Protein AF-E4XTF7-F1 (afdb_monomer_lite)

Organism: Oikopleura dioica (NCBI:txid34765)

Radius of gyration: 20.97 Å; chains: 1; bounding box: 59×26×66 Å

Foldseek 3Di:
DDPPPDDDPLVVCVVVVVVVVVLVVVVPDALVVLVVQLPPDVSSVVSSLVSLVVVLVVLCVVCDPQLWQADDDDLQADVVQVHDHDFQDQVSVQSNVSNVSSPRFKTKGKHKQCDWDWHDYSQKIWTWHHLDVVVVDPQKIKIKIAHPQEFWKKKWKWKAANNPSDIDDTDIFTWDDDPRITMTIDHDPDDDTIMMMMIMGTD

Sequence (203 aa):
MAEVNSFDFLEKLEERNLLHIRDRIFGALDDRDMHNCSQVSKSWQRVVETIRLRRKEKLRMEMGEIGGAGHFWGDDKIISRGGVRNSTDEEDLKKVLRLLALGEKKINLKFWLHDNWEVAESGWTIQFKSANENSGDDGNFYLWISYRRGAKFKATKQEICPWTGEEFHRRELQSEKDGTRQRIKFEDNIRGGCFIRVNITLL

Secondary structure (DSSP, 8-state):
--------HHHHHHHTT-HHHHHHHHHT--HHHHHHHTTT-HHHHHHHHHHHHHHHHHHHHHH-TTSSBS---S--S-GGGT-S-----HHHHHHHHHHHHTT--EEEEEEETT--EEEEETTEEEEEE---GGG---SEEEEEEEETT---EEEEEEEE-TTT--EEEEEEEE-EEETTEEEEEEE---SS--EEEEEEEE-

InterPro domains:
  IPR001810 F-box domain [PF12937] (24-55)
  IPR036047 F-box-like domain superfamily [SSF81383] (21-58)

pLDDT: mean 88.26, std 10.57, range [44.94, 97.62]

Structure (mmCIF, N/CA/C/O backbone):
data_AF-E4XTF7-F1
#
_entry.id   AF-E4XTF7-F1
#
loop_
_atom_site.group_PDB
_atom_site.id
_atom_site.type_symbol
_atom_site.label_atom_id
_atom_site.label_alt_id
_atom_site.label_comp_id
_atom_site.label_asym_id
_atom_site.label_entity_id
_atom_site.label_seq_id
_atom_site.pdbx_PDB_ins_code
_atom_site.Cartn_x
_atom_site.Cartn_y
_atom_site.Cartn_z
_atom_site.occupancy
_atom_site.B_iso_or_equiv
_atom_site.auth_seq_id
_atom_site.auth_comp_id
_atom_site.auth_asym_id
_atom_site.auth_atom_id
_atom_site.pdbx_PDB_model_num
ATOM 1 N N . MET A 1 1 ? -35.674 2.582 40.206 1.00 44.94 1 MET A N 1
ATOM 2 C CA . MET A 1 1 ? -34.854 1.964 39.143 1.00 44.94 1 MET A CA 1
ATOM 3 C C . MET A 1 1 ? -33.412 2.097 39.588 1.00 44.94 1 MET A C 1
ATOM 5 O O . MET A 1 1 ? -33.005 3.217 39.853 1.00 44.94 1 MET A O 1
ATOM 9 N N . ALA A 1 2 ? -32.703 0.989 39.808 1.00 47.00 2 ALA A N 1
ATOM 10 C CA . ALA A 1 2 ? -31.288 1.054 40.163 1.00 47.00 2 ALA A CA 1
ATOM 11 C C . ALA A 1 2 ? -30.510 1.550 38.938 1.00 47.00 2 ALA A C 1
ATOM 13 O O . ALA A 1 2 ? -30.661 0.979 37.857 1.00 47.00 2 ALA A O 1
ATOM 14 N N . GLU A 1 3 ? -29.730 2.619 39.093 1.00 51.34 3 GLU A N 1
ATOM 15 C CA . GLU A 1 3 ? -28.745 3.012 38.090 1.00 51.34 3 GLU A CA 1
ATOM 16 C C . GLU A 1 3 ? -27.776 1.844 37.916 1.00 51.34 3 GLU A C 1
ATOM 18 O O . GLU A 1 3 ? -27.018 1.493 38.823 1.00 51.34 3 GLU A O 1
ATOM 23 N N . VAL A 1 4 ? -27.828 1.193 36.754 1.00 56.28 4 VAL A N 1
ATOM 24 C CA . VAL A 1 4 ? -26.751 0.302 36.341 1.00 56.28 4 VAL A CA 1
ATOM 25 C C . VAL A 1 4 ? -25.559 1.215 36.102 1.00 56.28 4 VAL A C 1
ATOM 27 O O . VAL A 1 4 ? -25.479 1.865 35.064 1.00 56.28 4 VAL A O 1
ATOM 30 N N . ASN A 1 5 ? -24.669 1.304 37.090 1.00 59.47 5 ASN A N 1
ATOM 31 C CA . ASN A 1 5 ? -23.370 1.943 36.932 1.00 59.47 5 ASN A CA 1
ATOM 32 C C . ASN A 1 5 ? -22.682 1.275 35.739 1.00 59.47 5 ASN A C 1
ATOM 34 O O . ASN A 1 5 ? -22.232 0.130 35.836 1.00 59.47 5 ASN A O 1
ATOM 38 N N . SER A 1 6 ? -22.669 1.945 34.586 1.00 70.75 6 SER A N 1
ATOM 39 C CA . SER A 1 6 ? -22.043 1.393 33.394 1.00 70.75 6 SER A CA 1
ATOM 40 C C . SER A 1 6 ? -20.540 1.352 33.638 1.00 70.75 6 SER A C 1
ATOM 42 O O . SER A 1 6 ? -19.894 2.390 33.770 1.00 70.75 6 SER A O 1
ATOM 44 N N . PHE A 1 7 ? -19.986 0.151 33.739 1.00 79.75 7 PHE A N 1
ATOM 45 C CA . PHE A 1 7 ? -18.553 -0.044 33.881 1.00 79.75 7 PHE A CA 1
ATOM 46 C C . PHE A 1 7 ? -17.882 0.129 32.512 1.00 79.75 7 PHE A C 1
ATOM 48 O O . PHE A 1 7 ? -17.958 -0.771 31.674 1.00 79.75 7 PHE A O 1
ATOM 55 N N . ASP A 1 8 ? -17.227 1.271 32.272 1.00 84.75 8 ASP A N 1
ATOM 56 C CA . ASP A 1 8 ? -16.335 1.417 31.118 1.00 84.75 8 ASP A CA 1
ATOM 57 C C . ASP A 1 8 ? -14.952 0.860 31.472 1.00 84.75 8 ASP A C 1
ATOM 59 O O . ASP A 1 8 ? -14.153 1.456 32.201 1.00 84.75 8 ASP A O 1
ATOM 63 N N . PHE A 1 9 ? -14.676 -0.328 30.942 1.00 88.38 9 PHE A N 1
ATOM 64 C CA . PHE A 1 9 ? -13.403 -1.013 31.119 1.00 88.38 9 PHE A CA 1
ATOM 65 C C . PHE A 1 9 ? -12.201 -0.152 30.698 1.00 88.38 9 PHE A C 1
ATOM 67 O O . PHE A 1 9 ? -11.161 -0.206 31.354 1.00 88.38 9 PHE A O 1
ATOM 74 N N . LEU A 1 10 ? -12.322 0.652 29.633 1.00 89.62 10 LEU A N 1
ATOM 75 C CA . LEU A 1 10 ? -11.206 1.453 29.124 1.00 89.62 10 LEU A CA 1
ATOM 76 C C . LEU A 1 10 ? -10.876 2.615 30.050 1.00 89.62 10 LEU A C 1
ATOM 78 O O . LEU A 1 10 ? -9.701 2.839 30.336 1.00 89.62 10 LEU A O 1
ATOM 82 N N . GLU A 1 11 ? -11.904 3.296 30.554 1.00 86.75 11 GLU A N 1
ATOM 83 C CA . GLU A 1 11 ? -11.748 4.388 31.517 1.00 86.75 11 GLU A CA 1
ATOM 84 C C . GLU A 1 11 ? -11.039 3.886 32.780 1.00 86.75 11 GLU A C 1
ATOM 86 O O . GLU A 1 11 ? -10.068 4.481 33.240 1.00 86.75 11 GLU A O 1
ATOM 91 N N . LYS A 1 12 ? -11.431 2.710 33.284 1.00 90.94 12 LYS A N 1
ATOM 92 C CA . LYS A 1 12 ? -10.808 2.119 34.476 1.00 90.94 12 LYS A CA 1
ATOM 93 C C . LYS A 1 12 ? -9.371 1.660 34.258 1.00 90.94 12 LYS A C 1
ATOM 95 O O . LYS A 1 12 ? -8.568 1.734 35.191 1.00 90.94 12 LYS A O 1
ATOM 100 N N . LEU A 1 13 ? -9.020 1.195 33.058 1.00 92.19 13 LEU A N 1
ATOM 101 C CA . LEU A 1 13 ? -7.621 0.924 32.725 1.00 92.19 13 LEU A CA 1
ATOM 102 C C . LEU A 1 13 ? -6.799 2.215 32.657 1.00 92.19 13 LEU A C 1
ATOM 104 O O . LEU A 1 13 ? -5.652 2.216 33.099 1.00 92.19 13 LEU A O 1
ATOM 108 N N . GLU A 1 14 ? -7.361 3.302 32.133 1.00 88.56 14 GLU A N 1
ATOM 109 C CA . GLU A 1 14 ? -6.683 4.596 32.030 1.00 88.56 14 GLU A CA 1
ATOM 110 C C . GLU A 1 14 ? -6.486 5.261 33.400 1.00 88.56 14 GLU A C 1
ATOM 112 O O . GLU A 1 14 ? -5.354 5.602 33.738 1.00 88.56 14 GLU A O 1
ATOM 117 N N . GLU A 1 15 ? -7.527 5.322 34.239 1.00 91.62 15 GLU A N 1
ATOM 118 C CA . GLU A 1 15 ? -7.461 5.825 35.625 1.00 91.62 15 GLU A CA 1
ATOM 119 C C . GLU A 1 15 ? -6.366 5.136 36.454 1.00 91.62 15 GLU A C 1
ATOM 121 O O . GLU A 1 15 ? -5.744 5.745 37.323 1.00 91.62 15 GLU A O 1
ATOM 126 N N . ARG A 1 16 ? -6.131 3.845 36.194 1.00 95.31 16 ARG A N 1
ATOM 127 C CA . ARG A 1 16 ? -5.138 3.027 36.905 1.00 95.31 16 ARG A CA 1
ATOM 128 C C . ARG A 1 16 ? -3.786 2.952 36.197 1.00 95.31 16 ARG A C 1
ATOM 130 O O . ARG A 1 16 ? -2.923 2.194 36.635 1.00 95.31 16 ARG A O 1
ATOM 137 N N . ASN A 1 17 ? -3.594 3.700 35.110 1.00 92.81 17 ASN A N 1
ATOM 138 C CA . ASN A 1 17 ? -2.383 3.685 34.288 1.00 92.81 17 ASN A CA 1
ATOM 139 C C . ASN A 1 17 ? -1.999 2.273 33.773 1.00 92.81 17 ASN A C 1
ATOM 141 O O . ASN A 1 17 ? -0.830 1.914 33.629 1.00 92.81 17 ASN A O 1
ATOM 145 N N . LEU A 1 18 ? -3.001 1.444 33.470 1.00 94.19 18 LEU A N 1
ATOM 146 C CA . LEU A 1 18 ? -2.864 0.073 32.964 1.00 94.19 18 LEU A CA 1
ATOM 147 C C . LEU A 1 18 ? -2.950 0.015 31.430 1.00 94.19 18 LEU A C 1
ATOM 149 O O . LEU A 1 18 ? -3.483 -0.932 30.846 1.00 94.19 18 LEU A O 1
ATOM 153 N N . LEU A 1 19 ? -2.394 1.024 30.753 1.00 89.88 19 LEU A N 1
ATOM 154 C CA . LEU A 1 19 ? -2.466 1.157 29.292 1.00 89.88 19 LEU A CA 1
ATOM 155 C C . LEU A 1 19 ? -1.813 -0.021 28.553 1.00 89.88 19 LEU A C 1
ATOM 157 O O . LEU A 1 19 ? -2.256 -0.391 27.472 1.00 89.88 19 LEU A O 1
ATOM 161 N N . HIS A 1 20 ? -0.811 -0.663 29.154 1.00 89.44 20 HIS A N 1
ATOM 162 C CA . HIS A 1 20 ? -0.167 -1.854 28.598 1.00 89.44 20 HIS A CA 1
ATOM 163 C C . HIS A 1 20 ? -1.121 -3.060 28.494 1.00 89.44 20 HIS A C 1
ATOM 165 O O . HIS A 1 20 ? -1.013 -3.845 27.553 1.00 89.44 20 HIS A O 1
ATOM 171 N N . ILE A 1 21 ? -2.079 -3.202 29.421 1.00 93.25 21 ILE A N 1
ATOM 172 C CA . ILE A 1 21 ? -3.103 -4.259 29.371 1.00 93.25 21 ILE A CA 1
ATOM 173 C C . ILE A 1 21 ? -4.067 -3.974 28.224 1.00 93.25 21 ILE A C 1
ATOM 175 O O . ILE A 1 21 ? -4.322 -4.859 27.408 1.00 93.25 21 ILE A O 1
ATOM 179 N N . ARG A 1 22 ? -4.548 -2.727 28.127 1.00 91.94 22 ARG A N 1
ATOM 180 C CA . ARG A 1 22 ? -5.378 -2.262 27.007 1.00 91.94 22 ARG A CA 1
ATOM 181 C C . ARG A 1 22 ? -4.685 -2.564 25.681 1.00 91.94 22 ARG A C 1
ATOM 183 O O . ARG A 1 22 ? -5.251 -3.233 24.825 1.00 91.94 22 ARG A O 1
ATOM 190 N N . ASP A 1 23 ? -3.441 -2.126 25.533 1.00 87.56 23 ASP A N 1
ATOM 191 C CA . ASP A 1 23 ? -2.690 -2.273 24.290 1.00 87.56 23 ASP A CA 1
ATOM 192 C C . ASP A 1 23 ? -2.450 -3.755 23.944 1.00 87.56 23 ASP A C 1
ATOM 194 O O . ASP A 1 23 ? -2.499 -4.117 22.771 1.00 87.56 23 ASP A O 1
ATOM 198 N N . ARG A 1 24 ? -2.285 -4.641 24.941 1.00 91.06 24 ARG A N 1
ATOM 199 C CA . ARG A 1 24 ? -2.192 -6.095 24.725 1.00 91.06 24 ARG A CA 1
ATOM 200 C C . ARG A 1 24 ? -3.516 -6.715 24.275 1.00 91.06 24 ARG A C 1
ATOM 202 O O . ARG A 1 24 ? -3.502 -7.527 23.356 1.00 91.06 24 ARG A O 1
ATOM 209 N N . ILE A 1 25 ? -4.638 -6.332 24.891 1.00 92.12 25 ILE A N 1
ATOM 210 C CA . ILE A 1 25 ? -5.977 -6.832 24.530 1.00 92.12 25 ILE A CA 1
ATOM 211 C C . ILE A 1 25 ? -6.290 -6.464 23.086 1.00 92.12 25 ILE A C 1
ATOM 213 O O . ILE A 1 25 ? -6.520 -7.340 22.258 1.00 92.12 25 ILE A O 1
ATOM 217 N N . PHE A 1 26 ? -6.229 -5.174 22.757 1.00 91.00 26 PHE A N 1
ATOM 218 C CA . PHE A 1 26 ? -6.511 -4.734 21.396 1.00 91.00 26 PHE A CA 1
ATOM 219 C C . PHE A 1 26 ? -5.411 -5.149 20.418 1.00 91.00 26 PHE A C 1
ATOM 221 O O . PHE A 1 26 ? -5.669 -5.294 19.230 1.00 91.00 26 PHE A O 1
ATOM 228 N N . GLY A 1 27 ? -4.182 -5.371 20.889 1.00 86.00 27 GLY A N 1
ATOM 229 C CA . GLY A 1 27 ? -3.087 -5.939 20.105 1.00 86.00 27 GLY A CA 1
ATOM 230 C C . GLY A 1 27 ? -3.397 -7.331 19.551 1.00 86.00 27 GLY A C 1
ATOM 231 O O . GLY A 1 27 ? -2.912 -7.656 18.472 1.00 86.00 27 GLY A O 1
ATOM 232 N N . ALA A 1 28 ? -4.237 -8.107 20.237 1.00 89.50 28 ALA A N 1
ATOM 233 C CA . ALA A 1 28 ? -4.651 -9.442 19.814 1.00 89.50 28 ALA A CA 1
ATOM 234 C C . ALA A 1 28 ? -5.853 -9.450 18.850 1.00 89.50 28 ALA A C 1
ATOM 236 O O . ALA A 1 28 ? -6.167 -10.498 18.294 1.00 89.50 28 ALA A O 1
ATOM 237 N N . LEU A 1 29 ? -6.524 -8.309 18.653 1.00 91.06 29 LEU A N 1
ATOM 238 C CA . LEU A 1 29 ? -7.715 -8.222 17.808 1.00 91.06 29 LEU A CA 1
ATOM 239 C C . LEU A 1 29 ? -7.360 -8.054 16.327 1.00 91.06 29 LEU A C 1
ATOM 241 O O . LEU A 1 29 ? -6.445 -7.293 15.966 1.00 91.06 29 LEU A O 1
ATOM 245 N N . ASP A 1 30 ? -8.141 -8.725 15.480 1.00 85.69 30 ASP A N 1
ATOM 246 C CA . ASP A 1 30 ? -8.098 -8.579 14.028 1.00 85.69 30 ASP A CA 1
ATOM 247 C C . ASP A 1 30 ? -8.822 -7.300 13.555 1.00 85.69 30 ASP A C 1
ATOM 249 O O . ASP A 1 30 ? -9.433 -6.565 14.336 1.00 85.69 30 ASP A O 1
ATOM 253 N N . ASP A 1 31 ? -8.750 -6.992 12.258 1.00 80.69 31 ASP A N 1
ATOM 254 C CA . ASP A 1 31 ? -9.338 -5.760 11.716 1.00 80.69 31 ASP A CA 1
ATOM 255 C C . ASP A 1 31 ? -10.870 -5.697 11.848 1.00 80.69 31 ASP A C 1
ATOM 257 O O . ASP A 1 31 ? -11.438 -4.599 11.941 1.00 80.69 31 ASP A O 1
ATOM 261 N N . ARG A 1 32 ? -11.545 -6.856 11.859 1.00 85.12 32 ARG A N 1
ATOM 262 C CA . ARG A 1 32 ? -13.003 -6.964 11.993 1.00 85.12 32 ARG A CA 1
ATOM 263 C C . ARG A 1 32 ? -13.417 -6.688 13.431 1.00 85.12 32 ARG A C 1
ATOM 265 O O . ARG A 1 32 ? -14.301 -5.863 13.651 1.00 85.12 32 ARG A O 1
ATOM 272 N N . ASP A 1 33 ? -12.754 -7.313 14.390 1.00 91.31 33 ASP A N 1
ATOM 273 C CA . ASP A 1 33 ? -13.017 -7.119 15.810 1.00 91.31 33 ASP A CA 1
ATOM 274 C C . ASP A 1 33 ? -12.681 -5.692 16.232 1.00 91.31 33 ASP A C 1
ATOM 276 O O . ASP A 1 33 ? -13.484 -5.037 16.895 1.00 91.31 33 ASP A O 1
ATOM 280 N N . MET A 1 34 ? -11.569 -5.139 15.738 1.00 90.75 34 MET A N 1
ATOM 281 C CA . MET A 1 34 ? -11.229 -3.728 15.941 1.00 90.75 34 MET A CA 1
ATOM 282 C C . MET A 1 34 ? -12.315 -2.790 15.399 1.00 90.75 34 MET A C 1
ATOM 284 O O . MET A 1 34 ? -12.623 -1.775 16.026 1.00 90.75 34 MET A O 1
ATOM 288 N N . HIS A 1 35 ? -12.914 -3.109 14.245 1.00 88.62 35 HIS A N 1
ATOM 289 C CA . HIS A 1 35 ? -14.031 -2.332 13.707 1.00 88.62 35 HIS A CA 1
ATOM 290 C C . HIS A 1 35 ? -15.278 -2.419 14.592 1.00 88.62 35 HIS A C 1
ATOM 292 O O . HIS A 1 35 ? -15.899 -1.390 14.845 1.00 88.62 35 HIS A O 1
ATOM 298 N N . ASN A 1 36 ? -15.618 -3.606 15.097 1.00 91.69 36 ASN A N 1
ATOM 299 C CA . ASN A 1 36 ? -16.756 -3.788 15.999 1.00 91.69 36 ASN A CA 1
ATOM 300 C C . ASN A 1 36 ? -16.546 -3.033 17.320 1.00 91.69 36 ASN A C 1
ATOM 302 O O . ASN A 1 36 ? -17.424 -2.292 17.757 1.00 91.69 36 ASN A O 1
ATOM 306 N N . CYS A 1 37 ? -15.352 -3.139 17.908 1.00 92.44 37 CYS A N 1
ATOM 307 C CA . CYS A 1 37 ? -14.957 -2.387 19.096 1.00 92.44 37 CYS A CA 1
ATOM 308 C C . CYS A 1 37 ? -15.101 -0.874 18.896 1.00 92.44 37 CYS A C 1
ATOM 310 O O . CYS A 1 37 ? -15.560 -0.180 19.799 1.00 92.44 37 CYS A O 1
ATOM 312 N N . SER A 1 38 ? -14.778 -0.349 17.708 1.00 91.00 38 SER A N 1
ATOM 313 C CA . SER A 1 38 ? -14.906 1.087 17.437 1.00 91.00 38 SER A CA 1
ATOM 314 C C . SER A 1 38 ? -16.356 1.586 17.414 1.00 91.00 38 SER A C 1
ATOM 316 O O . SER A 1 38 ? -16.556 2.795 17.410 1.00 91.00 38 SER A O 1
ATOM 318 N N . GLN A 1 39 ? -17.353 0.694 17.359 1.00 92.75 39 GLN A N 1
ATOM 319 C CA . GLN A 1 39 ? -18.777 1.057 17.383 1.00 92.75 39 GLN A CA 1
ATOM 320 C C . GLN A 1 39 ? -19.365 1.110 18.803 1.00 92.75 39 GLN A C 1
ATOM 322 O O . GLN A 1 39 ? -20.500 1.545 18.964 1.00 92.75 39 GLN A O 1
ATOM 327 N N . VAL A 1 40 ? -18.624 0.673 19.831 1.00 91.06 40 VAL A N 1
ATOM 328 C CA . V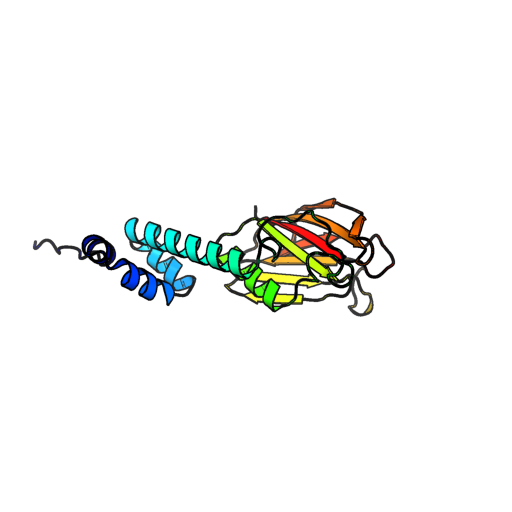AL A 1 40 ? -19.137 0.564 21.211 1.00 91.06 40 VAL A CA 1
ATOM 329 C C . VAL A 1 40 ? -19.404 1.939 21.826 1.00 91.06 40 VAL A C 1
ATOM 331 O O . VAL A 1 40 ? -20.484 2.197 22.351 1.00 91.06 40 VAL A O 1
ATOM 334 N N . SER A 1 41 ? -18.418 2.835 21.779 1.00 89.69 41 SER A N 1
ATOM 335 C CA . SER A 1 41 ? -18.537 4.205 22.282 1.00 89.69 41 SER A CA 1
ATOM 336 C C . SER A 1 41 ? -17.454 5.102 21.677 1.00 89.69 41 SER A C 1
ATOM 338 O O . SER A 1 41 ? -16.491 4.624 21.074 1.00 89.69 41 SER A O 1
ATOM 340 N N . LYS A 1 42 ? -17.560 6.422 21.885 1.00 88.56 42 LYS A N 1
ATOM 341 C CA . LYS A 1 42 ? -16.523 7.380 21.453 1.00 88.56 42 LYS A CA 1
ATOM 342 C C . LYS A 1 42 ? -15.163 7.115 22.111 1.00 88.56 42 LYS A C 1
ATOM 344 O O . LYS A 1 42 ? -14.135 7.366 21.488 1.00 88.56 42 LYS A O 1
ATOM 349 N N . SER A 1 43 ? -15.152 6.621 23.353 1.00 87.94 43 SER A N 1
ATOM 350 C CA . SER A 1 43 ? -13.915 6.261 24.062 1.00 87.94 43 SER A CA 1
ATOM 351 C C . SER A 1 43 ? -13.219 5.088 23.363 1.00 87.94 43 SER A C 1
ATOM 353 O O . SER A 1 43 ? -12.052 5.180 22.979 1.00 87.94 43 SER A O 1
ATOM 355 N N . TRP A 1 44 ? -13.983 4.035 23.060 1.00 92.25 44 TRP A N 1
ATOM 356 C CA . TRP A 1 44 ? -13.495 2.867 22.328 1.00 92.25 44 TRP A CA 1
ATOM 357 C C . TRP A 1 44 ? -13.012 3.218 20.922 1.00 92.25 44 TRP A C 1
ATOM 359 O O . TRP A 1 44 ? -11.951 2.756 20.503 1.00 92.25 44 TRP A O 1
ATOM 369 N N . GLN A 1 45 ? -13.744 4.082 20.215 1.00 91.69 45 GLN A N 1
ATOM 370 C CA . GLN A 1 45 ? -13.338 4.571 18.902 1.00 91.69 45 GLN A CA 1
ATOM 371 C C . GLN A 1 45 ? -11.954 5.239 18.946 1.00 91.69 45 GLN A C 1
ATOM 373 O O . GLN A 1 45 ? -11.084 4.882 18.153 1.00 91.69 45 GLN A O 1
ATOM 378 N N . ARG A 1 46 ? -11.712 6.149 19.901 1.00 90.25 46 ARG A N 1
ATOM 379 C CA . ARG A 1 46 ? -10.417 6.842 20.059 1.00 90.25 46 ARG A CA 1
ATOM 380 C C . ARG A 1 46 ? -9.269 5.883 20.366 1.00 90.25 46 ARG A C 1
ATOM 382 O O . ARG A 1 46 ? -8.165 6.041 19.840 1.00 90.25 46 ARG A O 1
ATOM 389 N N . VAL A 1 47 ? -9.520 4.880 21.206 1.00 90.44 47 VAL A N 1
ATOM 390 C CA . VAL A 1 47 ? -8.531 3.844 21.532 1.00 90.44 47 VAL A CA 1
ATOM 391 C C . VAL A 1 47 ? -8.191 3.020 20.289 1.00 90.44 47 VAL A C 1
ATOM 393 O O . VAL A 1 47 ? -7.015 2.878 19.952 1.00 90.44 47 VAL A O 1
ATOM 396 N N . VAL A 1 48 ? -9.203 2.556 19.551 1.00 91.81 48 VAL A N 1
ATOM 397 C CA . VAL A 1 48 ? -9.022 1.822 18.289 1.00 91.81 48 VAL A CA 1
ATOM 398 C C . VAL A 1 48 ? -8.246 2.645 17.260 1.00 91.81 48 VAL A C 1
ATOM 400 O O . VAL A 1 48 ? -7.319 2.123 16.640 1.00 91.81 48 VAL A O 1
ATOM 403 N N . GLU A 1 49 ? -8.582 3.924 17.086 1.00 90.88 49 GLU A N 1
ATOM 404 C CA . GLU A 1 49 ? -7.873 4.834 16.177 1.00 90.88 49 GLU A CA 1
ATOM 405 C C . GLU A 1 49 ? -6.400 4.984 16.572 1.00 90.88 49 GLU A C 1
ATOM 407 O O . GLU A 1 49 ? -5.518 4.846 15.724 1.00 90.88 49 GLU A O 1
ATOM 412 N N . THR A 1 50 ? -6.121 5.163 17.864 1.00 90.88 50 THR A N 1
ATOM 413 C CA . THR A 1 50 ? -4.753 5.270 18.394 1.00 90.88 50 THR A CA 1
ATOM 414 C C . THR A 1 50 ? -3.937 4.008 18.112 1.00 90.88 50 THR A C 1
ATOM 416 O O . THR A 1 50 ? -2.790 4.079 17.669 1.00 90.88 50 THR A O 1
ATOM 419 N N . ILE A 1 51 ? -4.525 2.831 18.328 1.00 90.62 51 ILE A N 1
ATOM 420 C CA . ILE A 1 51 ? -3.858 1.551 18.070 1.00 90.62 51 ILE A CA 1
ATOM 421 C C . ILE A 1 51 ? -3.634 1.341 16.572 1.00 90.62 51 ILE A C 1
ATOM 423 O O . ILE A 1 51 ? -2.554 0.903 16.180 1.00 90.62 51 ILE A O 1
ATOM 427 N N . ARG A 1 52 ? -4.606 1.694 15.722 1.00 91.25 52 ARG A N 1
ATOM 428 C CA . ARG A 1 52 ? -4.447 1.646 14.260 1.00 91.25 52 ARG A CA 1
ATOM 429 C C . ARG A 1 52 ? -3.318 2.554 13.782 1.00 91.25 52 ARG A C 1
ATOM 431 O O . ARG A 1 52 ? -2.514 2.118 12.961 1.00 91.25 52 ARG A O 1
ATOM 438 N N . LEU A 1 53 ? -3.218 3.772 14.317 1.00 91.81 53 LEU A N 1
ATOM 439 C CA . LEU A 1 53 ? -2.121 4.693 14.011 1.00 91.81 53 LEU A CA 1
ATOM 440 C C . LEU A 1 53 ? -0.764 4.090 14.385 1.00 91.81 53 LEU A C 1
ATOM 442 O O . LEU A 1 53 ? 0.110 4.010 13.526 1.00 91.81 53 LEU A O 1
ATOM 446 N N . ARG A 1 54 ? -0.622 3.559 15.605 1.00 91.19 54 ARG A N 1
ATOM 447 C CA . ARG A 1 54 ? 0.620 2.903 16.049 1.00 91.19 54 ARG A CA 1
ATOM 448 C C . ARG A 1 54 ? 0.977 1.674 15.210 1.00 91.19 54 ARG A C 1
ATOM 450 O O . ARG A 1 54 ? 2.136 1.502 14.847 1.00 91.19 54 ARG A O 1
ATOM 457 N N . ARG A 1 55 ? -0.002 0.822 14.875 1.00 91.94 55 ARG A N 1
ATOM 458 C CA . ARG A 1 55 ? 0.206 -0.341 13.989 1.00 91.94 55 ARG A CA 1
ATOM 459 C C . ARG A 1 55 ? 0.702 0.106 12.614 1.00 91.94 55 ARG A C 1
ATOM 461 O O . ARG A 1 55 ? 1.647 -0.478 12.093 1.00 91.94 55 ARG A O 1
ATOM 468 N N . LYS A 1 56 ? 0.105 1.163 12.055 1.00 92.69 56 LYS A N 1
ATOM 469 C CA . LYS A 1 56 ? 0.509 1.732 10.765 1.00 92.69 56 LYS A CA 1
ATOM 470 C C . LYS A 1 56 ? 1.926 2.295 10.813 1.00 92.69 56 LYS A C 1
ATOM 472 O O . LYS A 1 56 ? 2.708 2.030 9.911 1.00 92.69 56 LYS A O 1
ATOM 477 N N . GLU A 1 57 ? 2.268 3.049 11.854 1.00 92.94 57 GLU A N 1
ATOM 478 C CA . GLU A 1 57 ? 3.617 3.596 12.047 1.00 92.94 57 GLU A CA 1
ATOM 479 C C . GLU A 1 57 ? 4.665 2.495 12.198 1.00 92.94 57 GLU A C 1
ATOM 481 O O . GLU A 1 57 ? 5.702 2.553 11.544 1.00 92.94 57 GLU A O 1
ATOM 486 N N . LYS A 1 58 ? 4.371 1.458 12.989 1.00 92.75 58 LYS A N 1
ATOM 487 C CA . LYS A 1 58 ? 5.244 0.289 13.125 1.00 92.75 58 LYS A CA 1
ATOM 488 C C . LYS A 1 58 ? 5.473 -0.401 11.783 1.00 92.75 58 LYS A C 1
ATOM 490 O O . LYS A 1 58 ? 6.616 -0.652 11.427 1.00 92.75 58 LYS A O 1
ATOM 495 N N . LEU A 1 59 ? 4.409 -0.633 11.017 1.00 93.56 59 LEU A N 1
ATOM 496 C CA . LEU A 1 59 ? 4.521 -1.265 9.705 1.00 93.56 59 LEU A CA 1
ATOM 497 C C . LEU A 1 59 ? 5.310 -0.393 8.713 1.00 93.56 59 LEU A C 1
ATOM 499 O O . LEU A 1 59 ? 6.152 -0.907 7.989 1.00 93.56 59 LEU A O 1
ATOM 503 N N . ARG A 1 60 ? 5.118 0.933 8.726 1.00 92.75 60 ARG A N 1
ATOM 504 C CA . ARG A 1 60 ? 5.942 1.866 7.936 1.00 92.75 60 ARG A CA 1
ATOM 505 C C . ARG A 1 60 ? 7.422 1.797 8.324 1.00 92.75 60 ARG A C 1
ATOM 507 O O . ARG A 1 60 ? 8.268 1.815 7.441 1.00 92.75 60 ARG A O 1
ATOM 514 N N . MET A 1 61 ? 7.735 1.702 9.618 1.00 91.38 61 MET A N 1
ATOM 515 C CA . MET A 1 61 ? 9.117 1.538 10.087 1.00 91.38 61 MET A CA 1
ATOM 516 C C . MET A 1 61 ? 9.720 0.204 9.633 1.00 91.38 61 MET A C 1
ATOM 518 O O . MET A 1 61 ? 10.854 0.184 9.168 1.00 91.38 61 MET A O 1
ATOM 522 N N . GLU A 1 62 ? 8.962 -0.893 9.714 1.00 91.81 62 GLU A N 1
ATOM 523 C CA . GLU A 1 62 ? 9.392 -2.222 9.252 1.00 91.81 62 GLU A CA 1
ATOM 524 C C . GLU A 1 62 ? 9.636 -2.273 7.737 1.00 91.81 62 GLU A C 1
ATOM 526 O O . GLU A 1 62 ? 10.550 -2.953 7.279 1.00 91.81 62 GLU A O 1
ATOM 531 N N . MET A 1 63 ? 8.824 -1.556 6.958 1.00 89.38 63 MET A N 1
ATOM 532 C CA . MET A 1 63 ? 8.956 -1.464 5.500 1.00 89.38 63 MET A CA 1
ATOM 533 C C . MET A 1 63 ? 10.049 -0.471 5.068 1.00 89.38 63 MET A C 1
ATOM 535 O O . MET A 1 63 ? 10.527 -0.528 3.937 1.00 89.38 63 MET A O 1
ATOM 539 N N . GLY A 1 64 ? 10.467 0.434 5.955 1.00 85.69 64 GLY A N 1
ATOM 540 C CA . GLY A 1 64 ? 11.393 1.517 5.638 1.00 85.69 64 GLY A CA 1
ATOM 541 C C . GLY A 1 64 ? 10.775 2.599 4.742 1.00 85.69 64 GLY A C 1
ATOM 542 O O . GLY A 1 64 ? 9.654 2.482 4.246 1.00 85.69 64 GLY A O 1
ATOM 543 N N . GLU A 1 65 ? 11.531 3.674 4.505 1.00 74.25 65 GLU A N 1
ATOM 544 C CA . GLU A 1 65 ? 11.058 4.870 3.777 1.00 74.25 65 GLU A CA 1
ATOM 545 C C . GLU A 1 65 ? 10.598 4.589 2.336 1.00 74.25 65 GLU A C 1
ATOM 547 O O . GLU A 1 65 ? 9.810 5.341 1.767 1.00 74.25 65 GLU A O 1
ATOM 552 N N . ILE A 1 66 ? 11.076 3.491 1.750 1.00 82.31 66 ILE A N 1
ATOM 553 C CA . ILE A 1 66 ? 10.873 3.112 0.346 1.00 82.31 66 ILE A CA 1
ATOM 554 C C . ILE A 1 66 ? 10.074 1.816 0.180 1.00 82.31 66 ILE A C 1
ATOM 556 O O . ILE A 1 66 ? 9.835 1.392 -0.951 1.00 82.31 66 ILE A O 1
ATOM 560 N N . GLY A 1 67 ? 9.646 1.174 1.269 1.00 80.19 67 GLY A N 1
ATOM 561 C CA . GLY A 1 67 ? 8.953 -0.116 1.228 1.00 80.19 67 GLY A CA 1
ATOM 562 C C . GLY A 1 67 ? 7.490 -0.020 0.824 1.00 80.19 67 GLY A C 1
ATOM 563 O O . GLY A 1 67 ? 6.678 -0.794 1.286 1.00 80.19 67 GLY A O 1
ATOM 564 N N . GLY A 1 68 ? 7.111 0.954 0.004 1.00 86.19 68 GLY A N 1
ATOM 565 C CA . GLY A 1 68 ? 5.776 1.033 -0.577 1.00 86.19 68 GLY A CA 1
ATOM 566 C C . GLY A 1 68 ? 4.742 1.861 0.183 1.00 86.19 68 GLY A C 1
ATOM 567 O O . GLY A 1 68 ? 3.643 2.055 -0.332 1.00 86.19 68 GLY A O 1
ATOM 568 N N . ALA A 1 69 ? 5.082 2.434 1.339 1.00 91.50 69 ALA A N 1
ATOM 569 C CA . ALA A 1 69 ? 4.291 3.499 1.958 1.00 91.50 69 ALA A CA 1
ATOM 570 C C . ALA A 1 69 ? 4.582 4.856 1.294 1.00 91.50 69 ALA A C 1
ATOM 572 O O . ALA A 1 69 ? 5.730 5.185 1.007 1.00 91.50 69 ALA A O 1
ATOM 573 N N . GLY A 1 70 ? 3.557 5.681 1.076 1.00 92.38 70 GLY A N 1
ATOM 574 C CA . GLY A 1 70 ? 3.720 6.996 0.453 1.00 92.38 70 GLY A CA 1
ATOM 575 C C . GLY A 1 70 ? 4.076 6.923 -1.033 1.00 92.38 70 GLY A C 1
ATOM 576 O O . GLY A 1 70 ? 3.940 5.882 -1.669 1.00 92.38 70 GLY A O 1
ATOM 577 N N . HIS A 1 71 ? 4.505 8.047 -1.606 1.00 94.94 71 HIS A N 1
ATOM 578 C CA . HIS A 1 71 ? 5.017 8.107 -2.980 1.00 94.94 71 HIS A CA 1
ATOM 579 C C . HIS A 1 71 ? 6.537 8.159 -2.972 1.00 94.94 71 HIS A C 1
ATOM 581 O O . HIS A 1 71 ? 7.120 8.785 -2.092 1.00 94.94 71 HIS A O 1
ATOM 587 N N . PHE A 1 72 ? 7.158 7.564 -3.984 1.00 92.69 72 PHE A N 1
ATOM 588 C CA . PHE A 1 72 ? 8.605 7.534 -4.146 1.00 92.69 72 PHE A CA 1
ATOM 589 C C . PHE A 1 72 ? 9.028 8.080 -5.516 1.00 92.69 72 PHE A C 1
ATOM 591 O O . PHE A 1 72 ? 8.445 7.718 -6.539 1.00 92.69 72 PHE A O 1
ATOM 598 N N . TRP A 1 73 ? 10.052 8.939 -5.531 1.00 89.31 73 TRP A N 1
ATOM 599 C CA . TRP A 1 73 ? 10.550 9.638 -6.727 1.00 89.31 73 TRP A CA 1
ATOM 600 C C . TRP A 1 73 ? 12.086 9.647 -6.841 1.00 89.31 73 TRP A C 1
ATOM 602 O O . TRP A 1 73 ? 12.636 10.502 -7.525 1.00 89.31 73 TRP A O 1
ATOM 612 N N . GLY A 1 74 ? 12.784 8.754 -6.132 1.00 87.06 74 GLY A N 1
ATOM 613 C CA . GLY A 1 74 ? 14.252 8.691 -6.138 1.00 87.06 74 GLY A CA 1
ATOM 614 C C . GLY A 1 74 ? 14.834 7.751 -7.200 1.00 87.06 74 GLY A C 1
ATOM 615 O O . GLY A 1 74 ? 14.093 7.151 -7.979 1.00 87.06 74 GLY A O 1
ATOM 616 N N . ASP A 1 75 ? 16.163 7.597 -7.179 1.00 85.69 75 ASP A N 1
ATOM 617 C CA . ASP A 1 75 ? 16.911 6.669 -8.042 1.00 85.69 75 ASP A CA 1
ATOM 618 C C . ASP A 1 75 ? 16.546 5.209 -7.718 1.00 85.69 75 ASP A C 1
ATOM 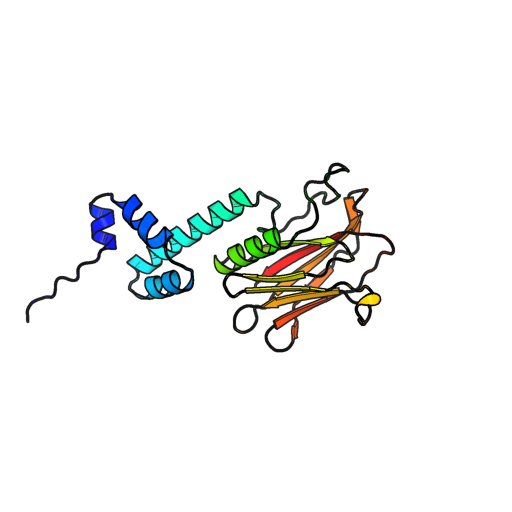620 O O . ASP A 1 75 ? 16.979 4.630 -6.718 1.00 85.69 75 ASP A O 1
ATOM 624 N N . ASP A 1 76 ? 15.702 4.631 -8.572 1.00 88.38 76 ASP A N 1
ATOM 625 C CA . ASP A 1 76 ? 15.104 3.307 -8.399 1.00 88.38 76 ASP A CA 1
ATOM 626 C C . ASP A 1 76 ? 15.742 2.262 -9.339 1.00 88.38 76 ASP A C 1
ATOM 628 O O . ASP A 1 76 ? 15.065 1.360 -9.840 1.00 88.38 76 ASP A O 1
ATOM 632 N N . LYS A 1 77 ? 17.050 2.344 -9.613 1.00 91.81 77 LYS A N 1
ATOM 633 C CA . LYS A 1 77 ? 17.790 1.241 -10.265 1.00 91.81 77 LYS A CA 1
ATOM 634 C C . LYS A 1 77 ? 17.906 0.008 -9.350 1.00 91.81 77 LYS A C 1
ATOM 636 O O . LYS A 1 77 ? 17.444 0.036 -8.209 1.00 91.81 77 LYS A O 1
ATOM 641 N N . ILE A 1 78 ? 18.462 -1.112 -9.825 1.00 91.88 78 ILE A N 1
ATOM 642 C CA . ILE A 1 78 ? 18.672 -2.287 -8.946 1.00 91.88 78 ILE A CA 1
ATOM 643 C C . ILE A 1 78 ? 19.701 -1.996 -7.855 1.00 91.88 78 ILE A C 1
ATOM 645 O O . ILE A 1 78 ? 20.666 -1.262 -8.079 1.00 91.88 78 ILE A O 1
ATOM 649 N N . ILE A 1 79 ? 19.553 -2.650 -6.699 1.00 92.19 79 ILE A N 1
ATOM 650 C CA . ILE A 1 79 ? 20.478 -2.481 -5.564 1.00 92.19 79 ILE A CA 1
ATOM 651 C C . ILE A 1 79 ? 21.920 -2.817 -5.965 1.00 92.19 79 ILE A C 1
ATOM 653 O O . ILE A 1 79 ? 22.844 -2.079 -5.635 1.00 92.19 79 ILE A O 1
ATOM 657 N N . SER A 1 80 ? 22.126 -3.871 -6.763 1.00 92.44 80 SER A N 1
ATOM 658 C CA . SER A 1 80 ? 23.461 -4.264 -7.247 1.00 92.44 80 SER A CA 1
ATOM 659 C C . SER A 1 80 ? 24.121 -3.236 -8.179 1.00 92.44 80 SER A C 1
ATOM 661 O O . SER A 1 80 ? 25.294 -3.378 -8.521 1.00 92.44 80 SER A O 1
ATOM 663 N N . ARG A 1 81 ? 23.393 -2.190 -8.585 1.00 91.50 81 ARG A N 1
ATOM 664 C CA . ARG A 1 81 ? 23.884 -1.050 -9.368 1.00 91.50 81 ARG A CA 1
ATOM 665 C C . ARG A 1 81 ? 23.855 0.260 -8.579 1.00 91.50 81 ARG A C 1
ATOM 667 O O . ARG A 1 81 ? 24.057 1.310 -9.174 1.00 91.50 81 ARG A O 1
ATOM 674 N N . GLY A 1 82 ? 23.632 0.208 -7.265 1.00 90.50 82 GLY A N 1
ATOM 675 C CA . GLY A 1 82 ? 23.582 1.377 -6.383 1.00 90.50 82 GLY A CA 1
ATOM 676 C C . GLY A 1 82 ? 22.200 2.020 -6.258 1.00 90.50 82 GLY A C 1
ATOM 677 O O . GLY A 1 82 ? 22.116 3.189 -5.896 1.00 90.50 82 GLY A O 1
ATOM 678 N N . GLY A 1 83 ? 21.129 1.302 -6.605 1.00 91.31 83 GLY A N 1
ATOM 679 C CA . GLY A 1 83 ? 19.758 1.734 -6.336 1.00 91.31 83 GLY A CA 1
ATOM 680 C C . GLY A 1 83 ? 19.314 1.424 -4.910 1.00 91.31 83 GLY A C 1
ATOM 681 O O . GLY A 1 83 ? 19.988 0.705 -4.173 1.00 91.31 83 GLY A O 1
ATOM 682 N N . VAL A 1 84 ? 18.158 1.962 -4.520 1.00 90.50 84 VAL A N 1
ATOM 683 C CA . VAL A 1 84 ? 17.699 1.895 -3.122 1.00 90.50 84 VAL A CA 1
ATOM 684 C C . VAL A 1 84 ? 16.827 0.675 -2.809 1.00 90.50 84 VAL A C 1
ATOM 686 O O . VAL A 1 84 ? 16.728 0.292 -1.649 1.00 90.50 84 VAL A O 1
ATOM 689 N N . ARG A 1 85 ? 16.216 0.031 -3.817 1.00 90.88 85 ARG A N 1
ATOM 690 C CA . ARG A 1 85 ? 15.391 -1.183 -3.648 1.00 90.88 85 ARG A CA 1
ATOM 691 C C . ARG A 1 85 ? 15.282 -2.030 -4.917 1.00 90.88 85 ARG A C 1
ATOM 693 O O . ARG A 1 85 ? 15.502 -1.547 -6.028 1.00 90.88 85 ARG A O 1
ATOM 700 N N . ASN A 1 86 ? 14.865 -3.282 -4.757 1.00 90.75 86 ASN A N 1
ATOM 701 C CA . ASN A 1 86 ? 14.487 -4.169 -5.862 1.00 90.75 86 ASN A CA 1
ATOM 702 C C . ASN A 1 86 ? 12.975 -4.090 -6.153 1.00 90.75 86 ASN A C 1
ATOM 704 O O . ASN A 1 86 ? 12.291 -3.226 -5.602 1.00 90.75 86 ASN A O 1
ATOM 708 N N . SER A 1 87 ? 12.476 -4.927 -7.070 1.00 92.56 87 SER A N 1
ATOM 709 C CA . SER A 1 87 ? 11.038 -5.062 -7.327 1.00 92.56 87 SER A CA 1
ATOM 710 C C . SER A 1 87 ? 10.287 -5.517 -6.074 1.00 92.56 87 SER A C 1
ATOM 712 O O . SER A 1 87 ? 10.837 -6.206 -5.220 1.00 92.56 87 SER A O 1
ATOM 714 N N . THR A 1 88 ? 9.029 -5.100 -5.983 1.00 94.31 88 THR A N 1
ATOM 715 C CA . THR A 1 88 ? 8.070 -5.488 -4.956 1.00 94.31 88 THR A CA 1
ATOM 716 C C . THR A 1 88 ? 7.693 -6.953 -5.153 1.00 94.31 88 THR A C 1
ATOM 718 O O . THR A 1 88 ? 7.172 -7.318 -6.207 1.00 94.31 88 THR A O 1
ATOM 721 N N . ASP A 1 89 ? 7.942 -7.773 -4.136 1.00 93.25 89 ASP A N 1
ATOM 722 C CA . ASP A 1 89 ? 7.558 -9.184 -4.115 1.00 93.25 89 ASP A CA 1
ATOM 723 C C . ASP A 1 89 ? 6.191 -9.411 -3.437 1.00 93.25 89 ASP A C 1
ATOM 725 O O . ASP A 1 89 ? 5.499 -8.474 -3.030 1.00 93.25 89 ASP A O 1
ATOM 729 N N . GLU A 1 90 ? 5.774 -10.675 -3.329 1.00 95.56 90 GLU A N 1
ATOM 730 C CA . GLU A 1 90 ? 4.502 -11.052 -2.706 1.00 95.56 90 GLU A CA 1
ATOM 731 C C . GLU A 1 90 ? 4.381 -10.585 -1.242 1.00 95.56 90 GLU A C 1
ATOM 733 O O . GLU A 1 90 ? 3.317 -10.117 -0.826 1.00 95.56 90 GLU A O 1
ATOM 738 N N . GLU A 1 91 ? 5.451 -10.687 -0.450 1.00 94.75 91 GLU A N 1
ATOM 739 C CA . GLU A 1 91 ? 5.429 -10.317 0.968 1.00 94.75 91 GLU A CA 1
ATOM 740 C C . GLU A 1 91 ? 5.366 -8.799 1.148 1.00 94.75 91 GLU A C 1
ATOM 742 O O . GLU A 1 91 ? 4.631 -8.298 2.007 1.00 94.75 91 GLU A O 1
ATOM 747 N N . ASP A 1 92 ? 6.061 -8.046 0.299 1.00 95.31 92 ASP A N 1
ATOM 748 C CA . ASP A 1 92 ? 5.938 -6.595 0.245 1.00 95.31 92 ASP A CA 1
ATOM 749 C C . ASP A 1 92 ? 4.522 -6.170 -0.166 1.00 95.31 92 ASP A C 1
ATOM 751 O O . ASP A 1 92 ? 3.940 -5.282 0.466 1.00 95.31 92 ASP A O 1
ATOM 755 N N . LEU A 1 93 ? 3.908 -6.846 -1.146 1.00 96.81 93 LEU A N 1
ATOM 756 C CA . LEU A 1 93 ? 2.512 -6.604 -1.522 1.00 96.81 93 LEU A CA 1
ATOM 757 C C . LEU A 1 93 ? 1.553 -6.868 -0.352 1.00 96.81 93 LEU A C 1
ATOM 759 O O . LEU A 1 93 ? 0.691 -6.027 -0.085 1.00 96.81 93 LEU A O 1
ATOM 763 N N . LYS A 1 94 ? 1.714 -7.966 0.403 1.00 96.62 94 LYS A N 1
ATOM 764 C CA . LYS A 1 94 ? 0.904 -8.230 1.612 1.00 96.62 94 LYS A CA 1
ATOM 765 C C . LYS A 1 94 ? 1.033 -7.099 2.628 1.00 96.62 94 LYS A C 1
ATOM 767 O O . LYS A 1 94 ? 0.028 -6.608 3.145 1.00 96.62 94 LYS A O 1
ATOM 772 N N . LYS A 1 95 ? 2.252 -6.627 2.898 1.00 96.06 95 LYS A N 1
ATOM 773 C CA . LYS A 1 95 ? 2.473 -5.499 3.817 1.00 96.06 95 LYS A CA 1
ATOM 774 C C . LYS A 1 95 ? 1.833 -4.203 3.298 1.00 96.06 95 LYS A C 1
ATOM 776 O O . LYS A 1 95 ? 1.207 -3.484 4.077 1.00 96.06 95 LYS A O 1
ATOM 781 N N . VAL A 1 96 ? 1.905 -3.924 1.994 1.00 96.12 96 VAL A N 1
ATOM 782 C CA . VAL A 1 96 ? 1.238 -2.762 1.380 1.00 96.12 96 VAL A CA 1
ATOM 783 C C . VAL A 1 96 ? -0.280 -2.856 1.553 1.00 96.12 96 VAL A C 1
ATOM 785 O O . VAL A 1 96 ? -0.919 -1.879 1.943 1.00 96.12 96 VAL A O 1
ATOM 788 N N . LEU A 1 97 ? -0.874 -4.032 1.342 1.00 95.62 97 LEU A N 1
ATOM 789 C CA . LEU A 1 97 ? -2.304 -4.249 1.565 1.00 95.62 97 LEU A CA 1
ATOM 790 C C . LEU A 1 97 ? -2.706 -4.066 3.039 1.00 95.62 97 LEU A C 1
ATOM 792 O O . LEU A 1 97 ? -3.745 -3.463 3.320 1.00 95.62 97 LEU A O 1
ATOM 796 N N . ARG A 1 98 ? -1.863 -4.488 3.992 1.00 94.69 98 ARG A N 1
ATOM 797 C CA . ARG A 1 98 ? -2.057 -4.191 5.424 1.00 94.69 98 ARG A CA 1
ATOM 798 C C . ARG A 1 98 ? -2.009 -2.690 5.713 1.00 94.69 98 ARG A C 1
ATOM 800 O O . ARG A 1 98 ? -2.832 -2.200 6.484 1.00 94.69 98 ARG A O 1
ATOM 807 N N . LEU A 1 99 ? -1.106 -1.933 5.081 1.00 94.31 99 LEU A N 1
ATOM 808 C CA . LEU A 1 99 ? -1.096 -0.468 5.198 1.00 94.31 99 LEU A CA 1
ATOM 809 C C . LEU A 1 99 ? -2.416 0.139 4.711 1.00 94.31 99 LEU A C 1
ATOM 811 O O . LEU A 1 99 ? -2.984 0.987 5.405 1.00 94.31 99 LEU A O 1
ATOM 815 N N . LEU A 1 100 ? -2.935 -0.315 3.565 1.00 94.00 100 LEU A N 1
ATOM 816 C CA . LEU A 1 100 ? -4.233 0.134 3.051 1.00 94.00 100 LEU A CA 1
ATOM 817 C C . LEU A 1 100 ? -5.374 -0.197 4.025 1.00 94.00 100 LEU A C 1
ATOM 819 O O . LEU A 1 100 ? -6.223 0.656 4.293 1.00 94.00 100 LEU A O 1
ATOM 823 N N . ALA A 1 101 ? -5.372 -1.393 4.623 1.00 92.06 101 ALA A N 1
ATOM 824 C CA . ALA A 1 101 ? -6.341 -1.784 5.650 1.00 92.06 101 ALA A CA 1
ATOM 825 C C . ALA A 1 101 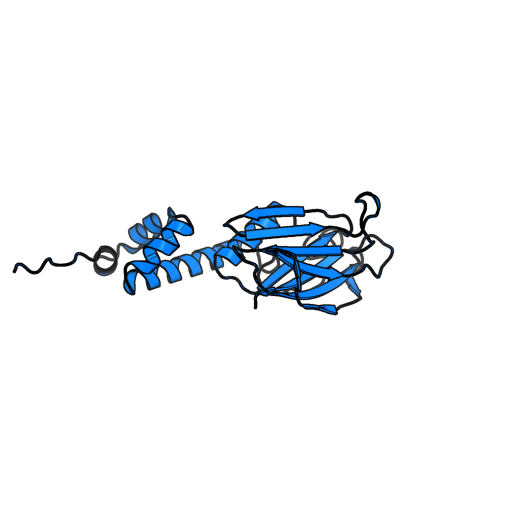? -6.273 -0.898 6.908 1.00 92.06 101 ALA A C 1
ATOM 827 O O . ALA A 1 101 ? -7.303 -0.577 7.503 1.00 92.06 101 ALA A O 1
ATOM 828 N N . LEU A 1 102 ? -5.077 -0.420 7.260 1.00 91.56 102 LEU A N 1
ATOM 829 C CA . LEU A 1 102 ? -4.842 0.545 8.339 1.00 91.56 102 LEU A CA 1
ATOM 830 C C . LEU A 1 102 ? -5.129 2.007 7.932 1.00 91.56 102 LEU A C 1
ATOM 832 O O . LEU A 1 102 ? -4.892 2.934 8.714 1.00 91.56 102 LEU A O 1
ATOM 836 N N . GLY A 1 103 ? -5.657 2.231 6.725 1.00 90.81 103 GLY A N 1
ATOM 837 C CA . GLY A 1 103 ? -6.081 3.539 6.229 1.00 90.81 103 GLY A CA 1
ATOM 838 C C . GLY A 1 103 ? -4.971 4.364 5.578 1.00 90.81 103 GLY A C 1
ATOM 839 O O . GLY A 1 103 ? -5.110 5.584 5.462 1.00 90.81 103 GLY A O 1
ATOM 840 N N . GLU A 1 104 ? -3.859 3.744 5.176 1.00 93.94 104 GLU A N 1
ATOM 841 C CA . GLU A 1 104 ? -2.918 4.378 4.255 1.00 93.94 104 GLU A CA 1
ATOM 842 C C . GLU A 1 104 ? -3.619 4.700 2.932 1.00 93.94 104 GLU A C 1
ATOM 844 O O . GLU A 1 104 ? -4.326 3.867 2.370 1.00 93.94 104 GLU A O 1
ATOM 849 N N . LYS A 1 105 ? -3.421 5.920 2.427 1.00 94.50 105 LYS A N 1
ATOM 850 C CA . LYS A 1 105 ? -4.019 6.350 1.151 1.00 94.50 105 LYS A CA 1
ATOM 851 C C . LYS A 1 105 ? -3.013 6.439 0.019 1.00 94.50 105 LYS A C 1
ATOM 853 O O . LYS A 1 105 ? -3.416 6.450 -1.140 1.00 94.50 105 LYS A O 1
ATOM 858 N N . LYS A 1 106 ? -1.727 6.564 0.346 1.00 96.06 106 LYS A N 1
ATOM 859 C CA . LYS A 1 106 ? -0.651 6.725 -0.628 1.00 96.06 106 LYS A CA 1
ATOM 860 C C . LYS A 1 106 ? 0.299 5.554 -0.506 1.00 96.06 106 LYS A C 1
ATOM 862 O O . LYS A 1 106 ? 0.824 5.316 0.578 1.00 96.06 106 LYS A O 1
ATOM 867 N N . ILE A 1 107 ? 0.513 4.866 -1.614 1.00 96.50 107 ILE A N 1
ATOM 868 C CA . ILE A 1 107 ? 1.437 3.738 -1.700 1.00 96.50 107 ILE A CA 1
ATOM 869 C C . ILE A 1 107 ? 2.274 3.861 -2.966 1.00 96.50 107 ILE A C 1
ATOM 871 O O . ILE A 1 107 ? 1.917 4.603 -3.886 1.00 96.50 107 ILE A O 1
ATOM 875 N N . ASN A 1 108 ? 3.375 3.128 -3.026 1.00 96.25 108 ASN A N 1
ATOM 876 C CA . ASN A 1 108 ? 4.208 3.053 -4.211 1.00 96.25 108 ASN A CA 1
ATOM 877 C C . ASN A 1 108 ? 4.679 1.624 -4.445 1.00 96.25 108 ASN A C 1
ATOM 879 O O . ASN A 1 108 ? 4.975 0.897 -3.508 1.00 96.25 108 ASN A O 1
ATOM 883 N N . LEU A 1 109 ? 4.722 1.221 -5.702 1.00 96.31 109 LEU A N 1
ATOM 884 C CA . LEU A 1 109 ? 5.041 -0.140 -6.104 1.00 96.31 109 LEU A CA 1
ATOM 885 C C . LEU A 1 109 ? 6.095 -0.094 -7.199 1.00 96.31 109 LEU A C 1
ATOM 887 O O . LEU A 1 109 ? 6.160 0.883 -7.952 1.00 96.31 109 LEU A O 1
ATOM 891 N N . LYS A 1 110 ? 6.905 -1.144 -7.292 1.00 95.31 110 LYS A N 1
ATOM 892 C CA . LYS A 1 110 ? 7.908 -1.295 -8.341 1.00 95.31 110 LYS A CA 1
ATOM 893 C C . LYS A 1 110 ? 7.871 -2.715 -8.870 1.00 95.31 110 LYS A C 1
ATOM 895 O O . LYS A 1 110 ? 8.153 -3.641 -8.128 1.00 95.31 110 LYS A O 1
ATOM 900 N N . PHE A 1 111 ? 7.589 -2.885 -10.148 1.00 94.00 111 PHE A N 1
ATOM 901 C CA . PHE A 1 111 ? 7.515 -4.201 -10.774 1.00 94.00 111 PHE A CA 1
ATOM 902 C C . PHE A 1 111 ? 8.586 -4.350 -11.839 1.00 94.00 111 PHE A C 1
ATOM 904 O O . PHE A 1 111 ? 8.942 -3.377 -12.509 1.00 94.00 111 PHE A O 1
ATOM 911 N N . TRP A 1 112 ? 9.091 -5.564 -12.011 1.00 91.25 112 TRP A N 1
ATOM 912 C CA . TRP A 1 112 ? 9.773 -5.941 -13.236 1.00 91.25 112 TRP A CA 1
ATOM 913 C C . TRP A 1 112 ? 8.758 -6.080 -14.369 1.00 91.25 112 TRP A C 1
ATOM 915 O O . TRP A 1 112 ? 7.592 -6.417 -14.169 1.00 91.25 112 TRP A O 1
ATOM 925 N N . LEU A 1 113 ? 9.219 -5.848 -15.590 1.00 86.88 113 LEU A N 1
ATOM 926 C CA . LEU A 1 113 ? 8.405 -5.895 -16.802 1.00 86.88 113 LEU A CA 1
ATOM 927 C C . LEU A 1 113 ? 7.700 -7.242 -17.060 1.00 86.88 113 LEU A C 1
ATOM 929 O O . LEU A 1 113 ? 6.718 -7.282 -17.790 1.00 86.88 113 LEU A O 1
ATOM 933 N N . HIS A 1 114 ? 8.189 -8.340 -16.480 1.00 85.25 114 HIS A N 1
ATOM 934 C CA . HIS A 1 114 ? 7.601 -9.680 -16.607 1.00 85.25 114 HIS A CA 1
ATOM 935 C C . HIS A 1 114 ? 6.913 -10.168 -15.327 1.00 85.25 114 HIS A C 1
ATOM 937 O O . HIS A 1 114 ? 6.481 -11.321 -15.272 1.00 85.25 114 HIS A O 1
ATOM 943 N N . ASP A 1 115 ? 6.819 -9.320 -14.300 1.00 89.75 115 ASP A N 1
ATOM 944 C CA . ASP A 1 115 ? 6.151 -9.694 -13.061 1.00 89.75 115 ASP A CA 1
ATOM 945 C C . ASP A 1 115 ? 4.665 -9.948 -13.321 1.00 89.75 115 ASP A C 1
ATOM 947 O O . ASP A 1 115 ? 4.005 -9.255 -14.101 1.00 89.75 115 ASP A O 1
ATOM 951 N N . ASN A 1 116 ? 4.133 -10.954 -12.637 1.00 91.94 116 ASN A N 1
ATOM 952 C CA . ASN A 1 116 ? 2.710 -11.233 -12.575 1.00 91.94 116 ASN A CA 1
ATOM 953 C C . ASN A 1 116 ? 2.393 -11.633 -11.139 1.00 91.94 116 ASN A C 1
ATOM 955 O O . ASN A 1 116 ? 2.860 -12.665 -10.662 1.00 91.94 116 ASN A O 1
ATOM 959 N N . TRP A 1 117 ? 1.613 -10.806 -10.453 1.00 94.88 117 TRP 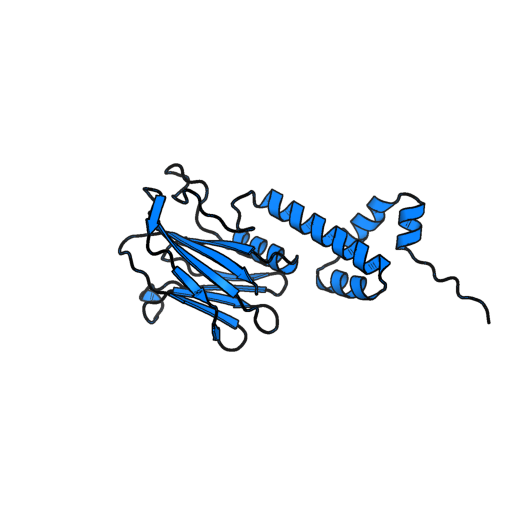A N 1
ATOM 960 C CA . TRP A 1 117 ? 1.290 -10.991 -9.043 1.00 94.88 117 TRP A CA 1
ATOM 961 C C . TRP A 1 117 ? -0.213 -10.875 -8.844 1.00 94.88 117 TRP A C 1
ATOM 963 O O . TRP A 1 117 ? -0.831 -9.960 -9.379 1.00 94.88 117 TRP A O 1
ATOM 973 N N . GLU A 1 118 ? -0.798 -11.757 -8.039 1.00 95.75 118 GLU A N 1
ATOM 974 C CA . GLU A 1 118 ? -2.153 -11.609 -7.503 1.00 95.75 118 GLU A CA 1
ATOM 975 C C . GLU A 1 118 ? -2.114 -11.958 -6.017 1.00 95.75 118 GLU A C 1
ATOM 977 O O . GLU A 1 118 ? -1.806 -13.085 -5.641 1.00 95.75 118 GLU A O 1
ATOM 982 N N . VAL A 1 119 ? -2.378 -10.966 -5.168 1.00 96.75 119 VAL A N 1
ATOM 983 C CA . VAL A 1 119 ? -2.225 -11.077 -3.714 1.00 96.75 119 VAL A CA 1
ATOM 984 C C . VAL A 1 119 ? -3.481 -10.563 -3.030 1.00 96.75 119 VAL A C 1
ATOM 986 O O . VAL A 1 119 ? -4.035 -9.528 -3.410 1.00 96.75 119 VAL A O 1
ATOM 989 N N . ALA A 1 120 ? -3.921 -11.281 -1.999 1.00 95.12 120 ALA A N 1
ATOM 990 C CA . ALA A 1 120 ? -5.034 -10.905 -1.140 1.00 95.12 120 ALA A CA 1
ATOM 991 C C . ALA A 1 120 ? -4.570 -10.863 0.319 1.00 95.12 120 ALA A C 1
ATOM 993 O O . ALA A 1 120 ? -3.967 -11.818 0.794 1.00 95.12 120 ALA A O 1
ATOM 994 N N . GLU A 1 121 ? -4.865 -9.775 1.030 1.00 94.56 121 GLU A N 1
ATOM 995 C CA . GLU A 1 121 ? -4.487 -9.597 2.437 1.00 94.56 121 GLU A CA 1
ATOM 996 C C . GLU A 1 121 ? -5.392 -8.542 3.091 1.00 94.56 121 GLU A C 1
ATOM 998 O O . GLU A 1 121 ? -5.744 -7.539 2.466 1.00 94.56 121 GLU A O 1
ATOM 1003 N N . SER A 1 122 ? -5.808 -8.764 4.344 1.00 90.25 122 SER A N 1
ATOM 1004 C CA . SER A 1 122 ? -6.670 -7.840 5.114 1.00 90.25 122 SER A CA 1
ATOM 1005 C C . SER A 1 122 ? -7.928 -7.354 4.365 1.00 90.25 122 SER A C 1
ATOM 1007 O O . SER A 1 122 ? -8.382 -6.218 4.515 1.00 90.25 122 SER A O 1
ATOM 1009 N N . GLY A 1 123 ? -8.513 -8.216 3.525 1.00 90.38 123 GLY A N 1
ATOM 1010 C CA . GLY A 1 123 ? -9.705 -7.905 2.725 1.00 90.38 123 GLY A CA 1
ATOM 1011 C C . GLY A 1 123 ? -9.458 -7.007 1.507 1.00 90.38 123 GLY A C 1
ATOM 1012 O O . GLY A 1 123 ? -10.418 -6.661 0.812 1.00 90.38 123 GLY A O 1
ATOM 1013 N N . TRP A 1 124 ? -8.204 -6.645 1.240 1.00 93.69 124 TRP A N 1
ATOM 1014 C CA . TRP A 1 124 ? -7.770 -6.020 -0.002 1.00 93.69 124 TRP A CA 1
ATOM 1015 C C . TRP A 1 124 ? -7.241 -7.067 -0.977 1.00 93.69 124 TRP A C 1
ATOM 1017 O O . TRP A 1 124 ? -6.783 -8.136 -0.579 1.00 93.69 124 TRP A O 1
ATOM 1027 N N . THR A 1 125 ? -7.289 -6.735 -2.262 1.00 94.88 125 THR A N 1
ATOM 1028 C CA . THR A 1 125 ? -6.652 -7.507 -3.332 1.00 94.88 125 THR A CA 1
ATOM 1029 C C . THR A 1 125 ? -5.889 -6.566 -4.249 1.00 94.88 125 THR A C 1
ATOM 1031 O O . THR A 1 125 ? -6.371 -5.467 -4.548 1.00 94.88 125 THR A O 1
ATOM 1034 N N . ILE A 1 126 ? -4.712 -7.000 -4.686 1.00 95.50 126 ILE A N 1
ATOM 1035 C CA . ILE A 1 126 ? -3.916 -6.334 -5.710 1.00 95.50 126 ILE A CA 1
ATOM 1036 C C . ILE A 1 126 ? -3.504 -7.351 -6.763 1.00 95.50 126 ILE A C 1
ATOM 1038 O O . ILE A 1 126 ? -3.136 -8.476 -6.432 1.00 95.50 126 ILE A O 1
ATOM 1042 N N . GLN A 1 127 ? -3.580 -6.954 -8.027 1.00 95.12 127 GLN A N 1
ATOM 1043 C CA . GLN A 1 127 ? -3.103 -7.768 -9.134 1.00 95.12 127 GLN A CA 1
ATOM 1044 C C . GLN A 1 127 ? -2.292 -6.903 -10.085 1.00 95.12 127 GLN A C 1
ATOM 1046 O O . GLN A 1 127 ? -2.784 -5.866 -10.523 1.00 95.12 127 GLN A O 1
ATOM 1051 N N . PHE A 1 128 ? -1.080 -7.333 -10.410 1.00 94.44 128 PHE A N 1
ATOM 1052 C CA . PHE A 1 128 ? -0.271 -6.781 -11.486 1.00 94.44 128 PHE A CA 1
ATOM 1053 C C . PHE A 1 128 ? -0.140 -7.838 -12.577 1.00 94.44 128 PHE A C 1
ATOM 1055 O O . PHE A 1 128 ? 0.233 -8.975 -12.286 1.00 94.44 128 PHE A O 1
ATOM 1062 N N . LYS A 1 129 ? -0.463 -7.466 -13.814 1.00 91.69 129 LYS A N 1
ATOM 1063 C CA . LYS A 1 129 ? -0.324 -8.327 -14.988 1.00 91.69 129 LYS A CA 1
ATOM 1064 C C . LYS A 1 129 ? 0.544 -7.631 -16.024 1.00 91.69 129 LYS A C 1
ATOM 1066 O O . LYS A 1 129 ? 0.318 -6.454 -16.327 1.00 91.69 129 LYS A O 1
ATOM 1071 N N . SER A 1 130 ? 1.537 -8.356 -16.528 1.00 87.81 130 SER A N 1
ATOM 1072 C CA . SER A 1 130 ? 2.469 -7.849 -17.531 1.00 87.81 130 SER A CA 1
ATOM 1073 C C . SER A 1 130 ? 1.932 -7.962 -18.954 1.00 87.81 130 SER A C 1
ATOM 1075 O O . SER A 1 130 ? 1.124 -8.832 -19.261 1.00 87.81 130 SER A O 1
ATOM 1077 N N . ALA A 1 131 ? 2.453 -7.110 -19.837 1.00 80.94 131 ALA A N 1
ATOM 1078 C CA . ALA A 1 131 ? 2.137 -7.091 -21.265 1.00 80.94 131 ALA A CA 1
ATOM 1079 C C . ALA A 1 131 ? 2.725 -8.274 -22.072 1.00 80.94 131 ALA A C 1
ATOM 1081 O O . ALA A 1 131 ? 2.619 -8.288 -23.296 1.00 80.94 131 ALA A O 1
ATOM 1082 N N . ASN A 1 132 ? 3.405 -9.234 -21.433 1.00 69.75 132 ASN A N 1
ATOM 1083 C CA . ASN A 1 132 ? 4.159 -10.278 -22.131 1.00 69.75 132 ASN A CA 1
ATOM 1084 C C . ASN A 1 132 ? 3.225 -11.273 -22.857 1.00 69.75 132 ASN A C 1
ATOM 1086 O O . ASN A 1 132 ? 2.327 -11.856 -22.247 1.00 69.75 132 ASN A O 1
ATOM 1090 N N . GLU A 1 133 ? 3.482 -11.500 -24.149 1.00 53.62 133 GLU A N 1
ATOM 1091 C CA . GLU A 1 133 ? 2.661 -12.271 -25.101 1.00 53.62 133 GLU A CA 1
ATOM 1092 C C . GLU A 1 133 ? 2.415 -13.734 -24.697 1.00 53.62 133 GLU A C 1
ATOM 1094 O O . GLU A 1 133 ? 1.367 -14.293 -25.021 1.00 53.62 133 GLU A O 1
ATOM 1099 N N . ASN A 1 134 ? 3.306 -14.343 -23.905 1.00 53.78 134 ASN A N 1
ATOM 1100 C CA . ASN A 1 134 ? 3.105 -15.704 -23.377 1.00 53.78 134 ASN A CA 1
ATOM 1101 C C . ASN A 1 134 ? 1.895 -15.822 -22.421 1.00 53.78 134 ASN A C 1
ATOM 1103 O O . ASN A 1 134 ? 1.549 -16.924 -21.997 1.00 53.78 134 ASN A O 1
ATOM 1107 N N . SER A 1 135 ? 1.248 -14.698 -22.096 1.00 51.91 135 SER A N 1
ATOM 1108 C CA . SER A 1 135 ? 0.068 -14.592 -21.229 1.00 51.91 135 SER A CA 1
ATOM 1109 C C . SER A 1 135 ? -1.259 -14.464 -21.998 1.00 51.91 135 SER A C 1
ATOM 1111 O O . SER A 1 135 ? -2.303 -14.311 -21.361 1.00 51.91 135 SER A O 1
ATOM 1113 N N . GLY A 1 136 ? -1.241 -14.489 -23.342 1.00 48.62 136 GLY A N 1
ATOM 1114 C CA . GLY A 1 136 ? -2.440 -14.337 -24.181 1.00 48.62 136 GLY A CA 1
ATOM 1115 C C . GLY A 1 136 ? -3.072 -12.938 -24.147 1.00 48.62 136 GLY A C 1
ATOM 1116 O O . GLY A 1 136 ? -4.285 -12.819 -24.312 1.00 48.62 136 GLY A O 1
ATOM 1117 N N . ASP A 1 137 ? -2.274 -11.900 -23.882 1.00 61.38 137 ASP A N 1
ATOM 1118 C CA . ASP A 1 137 ? -2.747 -10.539 -23.593 1.00 61.38 137 ASP A CA 1
ATOM 1119 C C . ASP A 1 137 ? -2.628 -9.564 -24.772 1.00 61.38 137 ASP A C 1
ATOM 1121 O O . ASP A 1 137 ? -1.886 -9.782 -25.725 1.00 61.38 137 ASP A O 1
ATOM 1125 N N . ASP A 1 138 ? -3.350 -8.445 -24.682 1.00 79.38 138 ASP A N 1
ATOM 1126 C CA . ASP A 1 138 ? -3.471 -7.411 -25.720 1.00 79.38 138 ASP A CA 1
ATOM 1127 C C . ASP A 1 138 ? -2.273 -6.432 -25.796 1.00 79.38 138 ASP A C 1
ATOM 1129 O O . ASP A 1 138 ? -2.411 -5.317 -26.304 1.00 79.38 138 ASP A O 1
ATOM 1133 N N . GLY A 1 139 ? -1.113 -6.826 -25.260 1.00 81.19 139 GLY A N 1
ATOM 1134 C CA . GLY A 1 139 ? 0.105 -6.009 -25.217 1.00 81.19 139 GLY A CA 1
ATOM 1135 C C . GLY A 1 139 ? 0.113 -4.906 -24.153 1.00 81.19 139 GLY A C 1
ATOM 1136 O O . GLY A 1 139 ? 0.954 -4.010 -24.216 1.00 81.19 139 GLY A O 1
ATOM 1137 N N . ASN A 1 140 ? -0.797 -4.939 -23.172 1.00 88.31 140 ASN A N 1
ATOM 1138 C CA . ASN A 1 140 ? -0.867 -3.932 -22.111 1.00 88.31 140 ASN A CA 1
ATOM 1139 C C . ASN A 1 140 ? -0.543 -4.478 -20.724 1.00 88.31 140 ASN A C 1
ATOM 1141 O O . ASN A 1 140 ? -0.815 -5.628 -20.396 1.00 88.31 140 ASN A O 1
ATOM 1145 N N . PHE A 1 141 ? -0.034 -3.590 -19.874 1.00 90.94 141 PHE A N 1
ATOM 1146 C CA . PHE A 1 141 ? 0.024 -3.808 -18.440 1.00 90.94 141 PHE A CA 1
ATOM 1147 C C . PHE A 1 141 ? -1.283 -3.428 -17.783 1.00 90.94 141 PHE A C 1
ATOM 1149 O O . PHE A 1 141 ? -1.954 -2.456 -18.158 1.00 90.94 141 PHE A O 1
ATOM 1156 N N . TYR A 1 142 ? -1.557 -4.134 -16.698 1.00 93.62 142 TYR A N 1
ATOM 1157 C CA . TYR A 1 142 ? -2.706 -3.867 -15.871 1.00 93.62 142 TYR A CA 1
ATOM 1158 C C . TYR A 1 142 ? -2.341 -3.924 -14.399 1.00 93.62 142 TYR A C 1
ATOM 1160 O O . TYR A 1 142 ? -1.625 -4.815 -13.943 1.00 93.62 142 TYR A O 1
ATOM 1168 N N . LEU A 1 143 ? -2.890 -2.977 -13.646 1.00 95.56 143 LEU A N 1
ATOM 1169 C CA . LEU A 1 143 ? -2.848 -3.000 -12.194 1.00 95.56 143 LEU A CA 1
ATOM 1170 C C . LEU A 1 143 ? -4.267 -2.847 -11.657 1.00 95.56 143 LEU A C 1
ATOM 1172 O O . LEU A 1 143 ? -4.914 -1.821 -11.890 1.00 95.56 143 LEU A O 1
ATOM 1176 N N . TRP A 1 144 ? -4.730 -3.853 -10.921 1.00 94.50 144 TRP A N 1
ATOM 1177 C CA . TRP A 1 144 ? -6.000 -3.834 -10.208 1.00 94.50 144 TRP A CA 1
ATOM 1178 C C . TRP A 1 144 ? -5.775 -3.654 -8.716 1.00 94.50 144 TRP A C 1
ATOM 1180 O O . TRP A 1 144 ? -4.914 -4.307 -8.134 1.00 94.50 144 TRP A O 1
ATOM 1190 N N . ILE A 1 145 ? -6.617 -2.837 -8.086 1.00 93.56 145 ILE A N 1
ATOM 1191 C CA . ILE A 1 145 ? -6.748 -2.758 -6.629 1.00 93.56 145 ILE A CA 1
ATOM 1192 C C . ILE A 1 145 ? -8.231 -2.862 -6.283 1.00 93.56 145 ILE A C 1
ATOM 1194 O O . ILE A 1 145 ? -9.084 -2.220 -6.907 1.00 93.56 145 ILE A O 1
ATOM 1198 N N . SER A 1 146 ? -8.566 -3.674 -5.282 1.00 90.56 146 SER A N 1
ATOM 1199 C CA . SER A 1 146 ? -9.941 -3.782 -4.801 1.00 90.56 146 SER A CA 1
ATOM 1200 C C . SER A 1 146 ? -10.040 -3.970 -3.294 1.00 90.56 146 SER A C 1
ATOM 1202 O O . SER A 1 146 ? -9.236 -4.664 -2.678 1.00 90.56 146 SER A O 1
ATOM 1204 N N . TYR A 1 147 ? -11.088 -3.372 -2.732 1.00 88.00 147 TYR A N 1
ATOM 1205 C CA . TYR A 1 147 ? -11.574 -3.573 -1.373 1.00 88.00 147 TYR A CA 1
ATOM 1206 C C . TYR A 1 147 ? -13.097 -3.548 -1.395 1.00 88.00 147 TYR A C 1
ATOM 1208 O O . TYR A 1 147 ? -13.662 -2.536 -1.810 1.00 88.00 147 TYR A O 1
ATOM 1216 N N . ARG A 1 148 ? -13.747 -4.636 -0.953 1.00 72.38 148 ARG A N 1
ATOM 1217 C CA . ARG A 1 148 ? -15.208 -4.867 -0.806 1.00 72.38 148 ARG A CA 1
ATOM 1218 C C . ARG A 1 148 ? -16.122 -4.507 -2.005 1.00 72.38 148 ARG A C 1
ATOM 1220 O O . ARG A 1 148 ? -16.944 -5.335 -2.380 1.00 72.38 148 ARG A O 1
ATOM 1227 N N . ARG A 1 149 ? -16.050 -3.295 -2.576 1.00 62.47 149 ARG A N 1
ATOM 1228 C CA . ARG A 1 149 ? -16.833 -2.777 -3.725 1.00 62.47 149 ARG A CA 1
ATOM 1229 C C . ARG A 1 149 ? -16.039 -1.875 -4.698 1.00 62.47 149 ARG A C 1
ATOM 1231 O O . ARG A 1 149 ? -16.644 -1.227 -5.550 1.00 62.47 149 ARG A O 1
ATOM 1238 N N . GLY A 1 150 ? -14.711 -1.850 -4.582 1.00 70.44 150 GLY A N 1
ATOM 1239 C CA . GLY A 1 150 ? -13.806 -1.092 -5.451 1.00 70.44 150 GLY A CA 1
ATOM 1240 C C . GLY A 1 150 ? -13.382 0.241 -4.832 1.00 70.44 150 GLY A C 1
ATOM 1241 O O . GLY A 1 150 ? -14.219 1.051 -4.443 1.00 70.44 150 GLY A O 1
ATOM 1242 N N . ALA A 1 151 ? -12.071 0.466 -4.748 1.00 83.81 151 ALA A N 1
ATOM 1243 C CA . ALA A 1 151 ? -11.480 1.703 -4.245 1.00 83.81 151 ALA A CA 1
ATOM 1244 C C . ALA A 1 151 ? -10.937 2.491 -5.435 1.00 83.81 151 ALA A C 1
ATOM 1246 O O . ALA A 1 151 ? -9.976 2.048 -6.063 1.00 83.81 151 ALA A O 1
ATOM 1247 N N . LYS A 1 152 ? -11.584 3.607 -5.797 1.00 93.88 152 LYS A N 1
ATOM 1248 C CA . LYS A 1 152 ? -11.079 4.457 -6.882 1.00 93.88 152 LYS A CA 1
ATOM 1249 C C . LYS A 1 152 ? -9.696 4.965 -6.507 1.00 93.88 152 LYS A C 1
ATOM 1251 O O . LYS A 1 152 ? -9.442 5.294 -5.350 1.00 93.88 152 LYS A O 1
ATOM 1256 N N . PHE A 1 153 ? -8.814 5.045 -7.486 1.00 95.62 153 PHE A N 1
ATOM 1257 C CA . PHE A 1 153 ? -7.474 5.549 -7.275 1.00 95.62 153 PHE A CA 1
ATOM 1258 C C . PHE A 1 153 ? -6.977 6.301 -8.495 1.00 95.62 153 PHE A C 1
ATOM 1260 O O . PHE A 1 153 ? -7.415 6.086 -9.622 1.00 95.62 153 PHE A O 1
ATOM 1267 N N . LYS A 1 154 ? -6.015 7.178 -8.255 1.00 97.31 154 LYS A N 1
ATOM 1268 C CA . LYS A 1 154 ? -5.155 7.711 -9.302 1.00 97.31 154 LYS A CA 1
ATOM 1269 C C . LYS A 1 154 ? -3.761 7.151 -9.127 1.00 97.31 154 LYS A C 1
ATOM 1271 O O . LYS A 1 154 ? -3.342 6.865 -8.003 1.00 97.31 154 LYS A O 1
ATOM 1276 N N . ALA A 1 155 ? -3.043 7.021 -10.225 1.00 97.62 155 ALA A N 1
ATOM 1277 C CA . ALA A 1 155 ? -1.678 6.551 -10.219 1.00 97.62 155 ALA A CA 1
ATOM 1278 C C . ALA A 1 155 ? -0.799 7.437 -11.092 1.00 97.62 155 ALA A C 1
ATOM 1280 O O . ALA A 1 155 ? -1.254 7.983 -12.091 1.00 97.62 155 ALA A O 1
ATOM 1281 N N . THR A 1 156 ? 0.475 7.532 -10.748 1.00 97.19 156 THR A N 1
ATOM 1282 C CA . THR A 1 156 ? 1.501 8.006 -11.664 1.00 97.19 156 THR A CA 1
ATOM 1283 C C . THR A 1 156 ? 2.431 6.844 -11.954 1.00 97.19 156 THR A C 1
ATOM 1285 O O . THR A 1 156 ? 3.101 6.337 -11.053 1.00 97.19 156 THR A O 1
ATOM 1288 N N . LYS A 1 157 ? 2.436 6.413 -13.212 1.00 94.81 157 LYS A N 1
ATOM 1289 C CA . LYS A 1 157 ? 3.314 5.366 -13.726 1.00 94.81 157 LYS A CA 1
ATOM 1290 C C . LYS A 1 157 ? 4.581 5.999 -14.278 1.00 94.81 157 LYS A C 1
ATOM 1292 O O . LYS A 1 157 ? 4.522 7.074 -14.873 1.00 94.81 157 LYS A O 1
ATOM 1297 N N . GLN A 1 158 ? 5.707 5.326 -14.096 1.00 93.50 158 GLN A N 1
ATOM 1298 C CA . GLN A 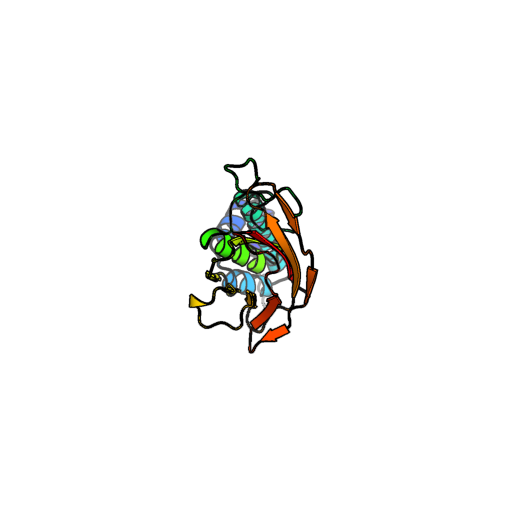1 158 ? 6.990 5.715 -14.655 1.00 93.50 158 GLN A CA 1
ATOM 1299 C C . GLN A 1 158 ? 7.832 4.476 -14.953 1.00 93.50 158 GLN A C 1
ATOM 1301 O O . GLN A 1 158 ? 7.861 3.540 -14.156 1.00 93.50 158 GLN A O 1
ATOM 1306 N N . GLU A 1 159 ? 8.500 4.470 -16.098 1.00 92.69 159 GLU A N 1
ATOM 1307 C CA . GLU A 1 159 ? 9.482 3.442 -16.446 1.00 92.69 159 GLU A CA 1
ATOM 1308 C C . GLU A 1 159 ? 10.857 3.875 -15.957 1.00 92.69 159 GLU A C 1
ATOM 1310 O O . GLU A 1 159 ? 11.175 5.065 -15.948 1.00 92.69 159 GLU A O 1
ATOM 1315 N N . ILE A 1 160 ? 11.663 2.917 -15.521 1.00 92.31 160 ILE A N 1
ATOM 1316 C CA . ILE A 1 160 ? 12.983 3.168 -14.953 1.00 92.31 160 ILE A CA 1
ATOM 1317 C C . ILE A 1 160 ? 13.940 2.148 -15.543 1.00 92.31 160 ILE A C 1
ATOM 1319 O O . ILE A 1 160 ? 13.629 0.959 -15.546 1.00 92.31 160 ILE A O 1
ATOM 1323 N N . CYS A 1 161 ? 15.100 2.597 -16.017 1.00 91.31 161 CYS A N 1
ATOM 1324 C CA . CYS A 1 161 ? 16.191 1.725 -16.434 1.00 91.31 161 CYS A CA 1
ATOM 1325 C C . CYS A 1 161 ? 16.862 1.096 -15.194 1.00 91.31 161 CYS A C 1
ATOM 1327 O O . CYS A 1 161 ? 17.479 1.817 -14.409 1.00 91.31 161 CYS A O 1
ATOM 1329 N N . PRO A 1 162 ? 16.818 -0.237 -15.003 1.00 91.38 162 PRO A N 1
ATOM 1330 C CA . PRO A 1 162 ? 17.445 -0.913 -13.868 1.00 91.38 162 PRO A CA 1
ATOM 1331 C C . PRO A 1 162 ? 18.946 -0.690 -13.715 1.00 91.38 162 PRO A C 1
ATOM 1333 O O . PRO A 1 162 ? 19.475 -0.969 -12.646 1.00 91.38 162 PRO A O 1
ATOM 1336 N N . TRP A 1 163 ? 19.642 -0.257 -14.766 1.00 91.69 163 TRP A N 1
ATOM 1337 C CA . TRP A 1 163 ? 21.098 -0.135 -14.789 1.00 91.69 163 TRP A CA 1
ATOM 1338 C C . TRP A 1 163 ? 21.555 1.289 -14.492 1.00 91.69 163 TRP A C 1
ATOM 1340 O O . TRP A 1 163 ? 22.496 1.474 -13.723 1.00 91.69 163 TRP A O 1
ATOM 1350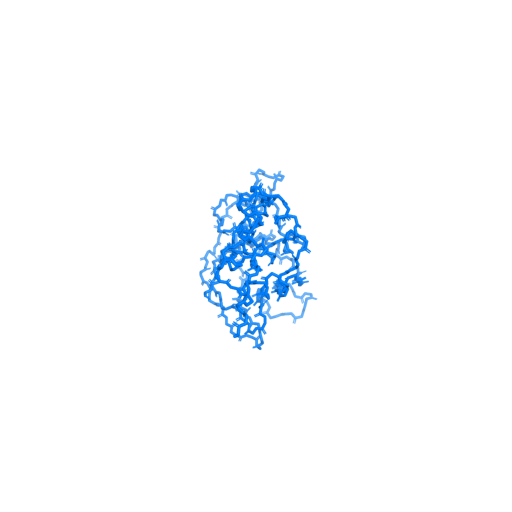 N N . THR A 1 164 ? 20.893 2.278 -15.095 1.00 91.25 164 THR A N 1
ATOM 1351 C CA . THR A 1 164 ? 21.276 3.694 -15.002 1.00 91.25 164 THR A CA 1
ATOM 1352 C C . THR A 1 164 ? 20.420 4.469 -14.004 1.00 91.25 164 THR A C 1
ATOM 1354 O O . THR A 1 164 ? 20.892 5.464 -13.465 1.00 91.25 164 THR A O 1
ATOM 1357 N N . GLY A 1 165 ? 19.197 4.007 -13.722 1.00 91.19 165 GLY A N 1
ATOM 1358 C CA . GLY A 1 165 ? 18.206 4.745 -12.935 1.00 91.19 165 GLY A CA 1
ATOM 1359 C C . GLY A 1 165 ? 17.480 5.827 -13.732 1.00 91.19 165 GLY A C 1
ATOM 1360 O O . GLY A 1 165 ? 16.631 6.519 -13.179 1.00 91.19 165 GLY A O 1
ATOM 1361 N N . GLU A 1 166 ? 17.786 5.971 -15.026 1.00 91.75 166 GLU A N 1
ATOM 1362 C CA . GLU A 1 166 ? 17.101 6.920 -15.901 1.00 91.75 166 GLU A CA 1
ATOM 1363 C C . GLU A 1 166 ? 15.607 6.620 -15.951 1.00 91.75 166 GLU A C 1
ATOM 1365 O O . GLU A 1 166 ? 15.188 5.462 -16.051 1.00 91.75 166 GLU A O 1
ATOM 1370 N N . GLU A 1 167 ? 14.809 7.680 -15.869 1.00 92.00 167 GLU A N 1
ATOM 1371 C CA . GLU A 1 167 ? 13.363 7.585 -15.791 1.00 92.00 167 GLU A CA 1
ATOM 1372 C C . GLU A 1 167 ? 12.712 8.055 -17.091 1.00 92.00 167 GLU A C 1
ATOM 1374 O O . GLU A 1 167 ? 13.063 9.099 -17.642 1.00 92.00 167 GLU A O 1
ATOM 1379 N N . PHE A 1 168 ? 11.688 7.336 -17.534 1.00 89.94 168 PHE A N 1
ATOM 1380 C CA . PHE A 1 168 ? 11.019 7.575 -18.806 1.00 89.94 168 PHE A CA 1
ATOM 1381 C C . PHE A 1 168 ? 9.499 7.528 -18.659 1.00 89.94 168 PHE A C 1
ATOM 1383 O O . PHE A 1 168 ? 8.954 6.971 -17.700 1.00 89.94 168 PHE A O 1
ATOM 1390 N N . HIS A 1 169 ? 8.810 8.126 -19.634 1.00 88.56 169 HIS A N 1
ATOM 1391 C CA . HIS A 1 169 ? 7.371 7.956 -19.867 1.00 88.56 169 HIS A CA 1
ATOM 1392 C C . HIS A 1 169 ? 6.495 8.107 -18.610 1.00 88.56 169 HIS A C 1
ATOM 1394 O O . HIS A 1 169 ? 5.583 7.312 -18.362 1.00 88.56 169 HIS A O 1
ATOM 1400 N N . ARG A 1 170 ? 6.772 9.141 -17.800 1.00 92.56 170 ARG A N 1
ATOM 1401 C CA . ARG A 1 170 ? 5.957 9.468 -16.626 1.00 92.56 170 ARG A CA 1
ATOM 1402 C C . ARG A 1 170 ? 4.557 9.883 -17.076 1.00 92.56 170 ARG A C 1
ATOM 1404 O O . ARG A 1 170 ? 4.411 10.837 -17.837 1.00 92.56 170 ARG A O 1
ATOM 1411 N N . ARG A 1 171 ? 3.528 9.200 -16.578 1.00 94.44 171 ARG A N 1
ATOM 1412 C CA . ARG A 1 171 ? 2.133 9.460 -16.950 1.00 94.44 171 ARG A CA 1
ATOM 1413 C C . ARG A 1 171 ? 1.206 9.325 -15.754 1.00 94.44 171 ARG A C 1
ATOM 1415 O O . ARG A 1 171 ? 1.294 8.359 -14.998 1.00 94.44 171 ARG A O 1
ATOM 1422 N N . GLU A 1 172 ? 0.296 10.280 -15.606 1.00 97.06 172 GLU A N 1
ATOM 1423 C CA . GLU A 1 172 ? -0.824 10.157 -14.677 1.00 97.06 172 GLU A CA 1
ATOM 1424 C C . GLU A 1 172 ? -1.955 9.337 -15.302 1.00 97.06 172 GLU A C 1
ATOM 1426 O O . GLU A 1 172 ? -2.298 9.497 -16.473 1.00 97.06 172 GLU A O 1
ATOM 1431 N N . LEU A 1 173 ? -2.526 8.449 -14.499 1.00 96.94 173 LEU A N 1
ATOM 1432 C CA . LEU A 1 173 ? -3.570 7.509 -14.862 1.00 96.94 173 LEU A CA 1
ATOM 1433 C C . LEU A 1 173 ? -4.677 7.583 -13.811 1.00 96.94 173 LEU A C 1
ATOM 1435 O O . LEU A 1 173 ? -4.415 7.730 -12.614 1.00 96.94 173 LEU A O 1
ATOM 1439 N N . GLN A 1 174 ? -5.919 7.462 -14.258 1.00 97.19 174 GLN A N 1
ATOM 1440 C CA . GLN A 1 174 ? -7.084 7.340 -13.387 1.00 97.19 174 GLN A CA 1
ATOM 1441 C C . GLN A 1 174 ? -7.595 5.910 -13.454 1.00 97.19 174 GLN A C 1
ATOM 1443 O O . GLN A 1 174 ? -7.595 5.307 -14.526 1.00 97.19 174 GLN A O 1
ATOM 1448 N N . SER A 1 175 ? -8.010 5.362 -12.314 1.00 96.25 175 SER A N 1
ATOM 1449 C CA . SER A 1 175 ? -8.582 4.026 -12.290 1.00 96.25 175 SER A CA 1
ATOM 1450 C C . SER A 1 175 ? -9.968 4.017 -12.925 1.00 96.25 175 SER A C 1
ATOM 1452 O O . SER A 1 175 ? -10.814 4.864 -12.627 1.00 96.25 175 SER A O 1
ATOM 1454 N N . GLU A 1 176 ? -10.229 2.995 -13.720 1.00 95.12 176 GLU A N 1
ATOM 1455 C CA . GLU A 1 176 ? -11.534 2.705 -14.291 1.00 95.12 176 GLU A CA 1
ATOM 1456 C C . GLU A 1 176 ? -12.153 1.494 -13.596 1.00 95.12 176 GLU A C 1
ATOM 1458 O O . GLU A 1 176 ? -11.462 0.602 -13.094 1.00 95.12 176 GLU A O 1
ATOM 1463 N N . LYS A 1 177 ? -13.485 1.463 -13.552 1.00 92.38 177 LYS A N 1
ATOM 1464 C CA . LYS A 1 177 ? -14.213 0.347 -12.954 1.00 92.38 177 LYS A CA 1
ATOM 1465 C C . LYS A 1 177 ? -14.150 -0.861 -13.886 1.00 92.38 177 LYS A C 1
ATOM 1467 O O . LYS A 1 177 ? -14.593 -0.777 -15.025 1.00 92.38 177 LYS A O 1
ATOM 1472 N N . ASP A 1 178 ? -13.693 -1.987 -13.356 1.00 86.94 178 ASP A N 1
ATOM 1473 C CA . ASP A 1 178 ? -13.639 -3.278 -14.039 1.00 86.94 178 ASP A CA 1
ATOM 1474 C C . ASP A 1 178 ? -14.352 -4.318 -13.164 1.00 86.94 178 ASP A C 1
ATOM 1476 O O . ASP A 1 178 ? -13.812 -4.811 -12.168 1.00 86.94 178 ASP A O 1
ATOM 1480 N N . GLY A 1 179 ? -15.640 -4.545 -13.440 1.00 85.88 179 GLY A N 1
ATOM 1481 C CA . GLY A 1 179 ? -16.515 -5.344 -12.580 1.00 85.88 179 GLY A CA 1
ATOM 1482 C C . GLY A 1 179 ? -16.602 -4.785 -11.151 1.00 85.88 179 GLY A C 1
ATOM 1483 O O . GLY A 1 179 ? -17.168 -3.713 -10.916 1.00 85.88 179 GLY A O 1
ATOM 1484 N N . THR A 1 180 ? -16.060 -5.529 -10.182 1.00 81.81 180 THR A N 1
ATOM 1485 C CA . THR A 1 180 ? -15.976 -5.147 -8.756 1.00 81.81 180 THR A CA 1
ATOM 1486 C C . THR A 1 180 ? -14.623 -4.544 -8.362 1.00 81.81 180 THR A C 1
ATOM 1488 O O . THR A 1 180 ? -14.431 -4.172 -7.202 1.00 81.81 180 THR A O 1
ATOM 1491 N N . ARG A 1 181 ? -13.679 -4.449 -9.305 1.00 85.75 181 ARG A N 1
ATOM 1492 C CA . ARG A 1 181 ? -12.317 -3.944 -9.105 1.00 85.75 181 ARG A CA 1
ATOM 1493 C C . ARG A 1 181 ? -12.160 -2.556 -9.739 1.00 85.75 181 ARG A C 1
ATOM 1495 O O . ARG A 1 181 ? -12.996 -2.103 -10.523 1.00 85.75 181 ARG A O 1
ATOM 1502 N N . GLN A 1 182 ? -11.095 -1.861 -9.360 1.00 93.69 182 GLN A N 1
ATOM 1503 C CA . GLN A 1 182 ? -10.628 -0.654 -10.040 1.00 93.69 182 GLN A CA 1
ATOM 1504 C C . GLN A 1 182 ? -9.295 -0.978 -10.705 1.00 93.69 182 GLN A C 1
ATOM 1506 O O . GLN A 1 182 ? -8.473 -1.674 -10.106 1.00 93.69 182 GLN A O 1
ATOM 1511 N N . ARG A 1 183 ? -9.103 -0.512 -11.938 1.00 94.81 183 ARG A N 1
ATOM 1512 C CA . ARG A 1 183 ? -7.980 -0.896 -12.793 1.00 94.81 183 ARG A CA 1
ATOM 1513 C C . ARG A 1 183 ? -7.361 0.314 -13.467 1.00 94.81 183 ARG A C 1
ATOM 1515 O O . ARG A 1 183 ? -8.082 1.189 -13.930 1.00 94.81 183 ARG A O 1
ATOM 1522 N N . ILE A 1 184 ? -6.042 0.313 -13.606 1.00 95.69 184 ILE A N 1
ATOM 1523 C CA . ILE A 1 184 ? -5.349 1.122 -14.614 1.00 95.69 184 ILE A CA 1
ATOM 1524 C C . ILE A 1 184 ? -4.794 0.204 -15.701 1.00 95.69 184 ILE A C 1
ATOM 1526 O O . ILE A 1 184 ? -4.334 -0.900 -15.408 1.00 95.69 184 ILE A O 1
ATOM 1530 N N . LYS A 1 185 ? -4.858 0.674 -16.946 1.00 94.38 185 LYS A N 1
ATOM 1531 C CA . LYS A 1 185 ? -4.286 0.033 -18.133 1.00 94.38 185 LYS A CA 1
ATOM 1532 C C . LYS A 1 185 ? -3.223 0.964 -18.707 1.00 94.38 185 LYS A C 1
ATOM 1534 O O . LYS A 1 185 ? -3.466 2.170 -18.788 1.00 94.38 185 LYS A O 1
ATOM 1539 N N . PHE A 1 186 ? -2.063 0.437 -19.078 1.00 91.31 186 PHE A N 1
ATOM 1540 C CA . PHE A 1 186 ? -1.012 1.230 -19.715 1.00 91.31 186 PHE A CA 1
ATOM 1541 C C . PHE A 1 186 ? -0.076 0.370 -20.564 1.00 91.31 186 PHE A C 1
ATOM 1543 O O . PHE A 1 186 ? 0.129 -0.805 -20.285 1.00 91.31 186 PHE A O 1
ATOM 1550 N N . GLU A 1 187 ? 0.513 0.987 -21.582 1.00 86.62 187 GLU A N 1
ATOM 1551 C CA . GLU A 1 187 ? 1.447 0.343 -22.508 1.00 86.62 187 GLU A CA 1
ATOM 1552 C C . GLU A 1 187 ? 2.896 0.432 -22.001 1.00 86.62 187 GLU A C 1
ATOM 1554 O O . GLU A 1 187 ? 3.242 1.305 -21.180 1.00 86.62 187 GLU A O 1
ATOM 1559 N N . ASP A 1 188 ? 3.730 -0.486 -22.502 1.00 75.56 188 ASP A N 1
ATOM 1560 C CA . ASP A 1 188 ? 5.183 -0.322 -22.506 1.00 75.56 188 ASP A CA 1
ATOM 1561 C C . ASP A 1 188 ? 5.592 0.624 -23.629 1.00 75.56 188 ASP A C 1
ATOM 1563 O O . ASP A 1 188 ? 5.106 0.488 -24.751 1.00 75.56 188 ASP A O 1
ATOM 1567 N N . ASN A 1 189 ? 6.547 1.506 -23.366 1.00 71.69 189 ASN A N 1
ATOM 1568 C CA . ASN A 1 189 ? 7.177 2.298 -24.415 1.00 71.69 189 ASN A CA 1
ATOM 1569 C C . ASN A 1 189 ? 8.667 1.968 -24.597 1.00 71.69 189 ASN A C 1
ATOM 1571 O O . ASN A 1 189 ? 9.312 2.578 -25.453 1.00 71.69 189 ASN A O 1
ATOM 1575 N N . ILE A 1 190 ? 9.237 1.020 -23.836 1.00 64.69 190 ILE A N 1
ATOM 1576 C CA . ILE A 1 190 ? 10.668 0.693 -23.907 1.00 64.69 190 ILE A CA 1
ATOM 1577 C C . ILE A 1 190 ? 10.906 -0.795 -24.153 1.00 64.69 190 ILE A C 1
ATOM 1579 O O . ILE A 1 190 ? 10.646 -1.660 -23.326 1.00 64.69 190 ILE A O 1
ATOM 1583 N N . ARG A 1 191 ? 11.568 -1.100 -25.274 1.00 59.19 191 ARG A N 1
ATOM 1584 C CA . ARG A 1 191 ? 12.158 -2.423 -25.500 1.00 59.19 191 ARG A CA 1
ATOM 1585 C C . ARG A 1 191 ? 13.413 -2.579 -24.642 1.00 59.19 191 ARG A C 1
ATOM 1587 O O . ARG A 1 191 ? 14.490 -2.160 -25.055 1.00 59.19 191 ARG A O 1
ATOM 1594 N N . GLY A 1 192 ? 13.290 -3.210 -23.476 1.00 58.28 192 GLY A N 1
ATOM 1595 C CA . GLY A 1 192 ? 14.459 -3.666 -22.719 1.00 58.28 192 GLY A CA 1
ATOM 1596 C C . GLY A 1 192 ? 14.296 -3.648 -21.207 1.00 58.28 192 GLY A C 1
ATOM 1597 O O . GLY A 1 192 ? 14.694 -2.690 -20.564 1.00 58.28 192 GLY A O 1
ATOM 1598 N N . GLY A 1 193 ? 13.791 -4.750 -20.643 1.00 67.12 193 GLY A N 1
ATOM 1599 C CA . GLY A 1 193 ? 13.999 -5.149 -19.244 1.00 67.12 193 GLY A CA 1
ATOM 1600 C C . GLY A 1 193 ? 13.838 -4.068 -18.171 1.00 67.12 193 GLY A C 1
ATOM 1601 O O . GLY A 1 193 ? 14.606 -4.077 -17.219 1.00 67.12 193 GLY A O 1
ATOM 1602 N N . CYS A 1 194 ? 12.910 -3.121 -18.322 1.00 84.25 194 CYS A N 1
ATOM 1603 C CA . CYS A 1 194 ? 12.762 -2.001 -17.397 1.00 84.25 194 CYS A CA 1
ATOM 1604 C C . CYS A 1 194 ? 12.025 -2.370 -16.101 1.00 84.25 194 CYS A C 1
ATOM 1606 O O . CYS A 1 194 ? 11.296 -3.361 -16.013 1.00 84.25 194 CYS A O 1
ATOM 1608 N N . PHE A 1 195 ? 12.180 -1.507 -15.097 1.00 92.19 195 PHE A N 1
ATOM 1609 C CA . PHE A 1 195 ? 11.271 -1.445 -13.963 1.00 92.19 195 PHE A CA 1
ATOM 1610 C C . PHE A 1 195 ? 10.105 -0.508 -14.250 1.00 92.19 195 PHE A C 1
ATOM 1612 O O . PHE A 1 195 ? 10.263 0.525 -14.900 1.00 92.19 195 PHE A O 1
ATOM 1619 N N . ILE A 1 196 ? 8.948 -0.831 -13.683 1.00 93.06 196 ILE A N 1
ATOM 1620 C CA . ILE A 1 196 ? 7.756 0.008 -13.689 1.00 93.06 196 ILE A CA 1
ATOM 1621 C C . ILE A 1 196 ? 7.501 0.454 -12.255 1.00 93.06 196 ILE A C 1
ATOM 1623 O O . ILE A 1 196 ? 7.121 -0.350 -11.406 1.00 93.06 196 ILE A O 1
ATOM 1627 N N . ARG A 1 197 ? 7.681 1.748 -11.984 1.00 94.38 197 ARG A N 1
ATOM 1628 C CA . ARG A 1 197 ? 7.276 2.377 -10.726 1.00 94.38 197 ARG A CA 1
ATOM 1629 C C . ARG A 1 197 ? 5.862 2.921 -10.854 1.00 94.38 197 ARG A C 1
ATOM 1631 O O . ARG A 1 197 ? 5.548 3.638 -11.804 1.00 94.38 197 ARG A O 1
ATOM 1638 N N . VAL A 1 198 ? 5.022 2.634 -9.866 1.00 95.94 198 VAL A N 1
ATOM 1639 C CA . VAL A 1 198 ? 3.647 3.134 -9.796 1.00 95.94 198 VAL A CA 1
ATOM 1640 C C . VAL A 1 198 ? 3.406 3.770 -8.433 1.00 95.94 198 VAL A C 1
ATOM 1642 O O . VAL A 1 198 ? 3.365 3.084 -7.417 1.00 95.94 198 VAL A O 1
ATOM 1645 N N . ASN A 1 199 ? 3.228 5.089 -8.409 1.00 97.06 199 ASN A N 1
ATOM 1646 C CA . ASN A 1 199 ? 2.808 5.838 -7.225 1.00 97.06 199 ASN A CA 1
ATOM 1647 C C . ASN A 1 199 ? 1.286 5.962 -7.222 1.00 97.06 199 ASN A C 1
ATOM 1649 O O . ASN A 1 199 ? 0.726 6.505 -8.166 1.00 97.06 199 ASN A O 1
ATOM 1653 N N . ILE A 1 200 ? 0.604 5.488 -6.183 1.00 97.38 200 ILE A N 1
ATOM 1654 C CA . ILE A 1 200 ? -0.857 5.347 -6.149 1.00 97.38 200 ILE A CA 1
ATOM 1655 C C . ILE A 1 200 ? -1.436 6.206 -5.032 1.00 97.38 200 ILE A C 1
ATOM 1657 O O . ILE A 1 200 ? -0.868 6.314 -3.947 1.00 97.38 200 ILE A O 1
ATOM 1661 N N . THR A 1 201 ? -2.570 6.848 -5.298 1.00 97.25 201 THR A N 1
ATOM 1662 C CA . THR A 1 201 ? -3.385 7.541 -4.296 1.00 97.25 201 THR A CA 1
ATOM 1663 C C . THR A 1 201 ? -4.815 7.037 -4.376 1.00 97.25 201 THR A C 1
ATOM 1665 O O . THR A 1 201 ? -5.470 7.243 -5.398 1.00 97.25 201 THR A O 1
ATOM 1668 N N . LEU A 1 202 ? -5.304 6.421 -3.303 1.00 94.94 202 LEU A N 1
ATOM 1669 C CA . LEU A 1 202 ? -6.721 6.100 -3.148 1.00 94.94 202 LEU A CA 1
ATOM 1670 C C . LEU A 1 202 ? -7.536 7.392 -2.970 1.00 94.94 202 LEU A C 1
ATOM 1672 O O . LEU A 1 202 ? -7.118 8.286 -2.224 1.00 94.94 202 LEU A O 1
ATOM 1676 N N . LEU A 1 203 ? -8.669 7.483 -3.670 1.00 92.06 203 LEU A N 1
ATOM 1677 C CA . LEU A 1 203 ? -9.568 8.643 -3.707 1.00 92.06 203 LEU A CA 1
ATOM 1678 C C . LEU A 1 203 ? -10.700 8.514 -2.682 1.00 92.06 203 LEU A C 1
ATOM 1680 O O . LEU A 1 203 ? -11.313 7.426 -2.608 1.00 92.06 203 LEU A O 1
#